Protein AF-A0A9D9UYT1-F1 (afdb_monomer_lite)

Structure (mmCIF, N/CA/C/O backbone):
data_AF-A0A9D9UYT1-F1
#
_entry.id   AF-A0A9D9UYT1-F1
#
loop_
_atom_site.group_PDB
_atom_site.id
_atom_site.type_symbol
_atom_site.label_atom_id
_atom_site.label_alt_id
_atom_site.label_comp_id
_atom_site.label_asym_id
_atom_site.label_entity_id
_atom_site.label_seq_id
_atom_site.pdbx_PDB_ins_code
_atom_site.Cartn_x
_atom_site.Cartn_y
_atom_site.Cartn_z
_atom_site.occupancy
_atom_site.B_iso_or_equiv
_atom_site.auth_seq_id
_atom_site.auth_comp_id
_atom_site.auth_asym_id
_atom_site.auth_atom_id
_atom_site.pdbx_PDB_model_num
ATOM 1 N N . MET A 1 1 ? 5.039 6.121 14.096 1.00 76.12 1 MET A N 1
ATOM 2 C CA . MET A 1 1 ? 5.198 5.406 12.808 1.00 76.12 1 MET A CA 1
ATOM 3 C C . MET A 1 1 ? 6.154 4.237 13.020 1.00 76.12 1 MET A C 1
ATOM 5 O O . MET A 1 1 ? 7.110 4.415 13.761 1.00 76.12 1 MET A O 1
ATOM 9 N N . LYS A 1 2 ? 5.867 3.055 12.452 1.00 91.69 2 LYS A N 1
ATOM 10 C CA . LYS A 1 2 ? 6.607 1.793 12.696 1.00 91.69 2 LYS A CA 1
ATOM 11 C C . LYS A 1 2 ? 7.918 1.679 11.900 1.00 91.69 2 LYS A C 1
ATOM 13 O O . LYS A 1 2 ? 8.820 0.976 12.334 1.00 91.69 2 LYS A O 1
ATOM 18 N N . PHE A 1 3 ? 8.023 2.388 10.775 1.00 96.44 3 PHE A N 1
ATOM 19 C CA . PHE A 1 3 ? 9.150 2.324 9.842 1.00 96.44 3 PHE A CA 1
ATOM 20 C C . PHE A 1 3 ? 9.736 3.715 9.593 1.00 96.44 3 PHE A C 1
ATOM 22 O O . PHE A 1 3 ? 9.008 4.711 9.641 1.00 96.44 3 PHE A O 1
ATOM 29 N N . THR A 1 4 ? 11.042 3.783 9.332 1.00 97.75 4 THR A N 1
ATOM 30 C CA . THR A 1 4 ? 11.719 5.036 8.962 1.00 97.75 4 THR A CA 1
ATOM 31 C C . THR A 1 4 ? 11.545 5.334 7.471 1.00 97.75 4 THR A C 1
ATOM 33 O O . THR A 1 4 ? 11.306 4.432 6.668 1.00 97.75 4 THR A O 1
ATOM 36 N N . VAL A 1 5 ? 11.701 6.601 7.074 1.00 96.69 5 VAL A N 1
ATOM 37 C CA . VAL A 1 5 ? 11.620 7.016 5.659 1.00 96.69 5 VAL A CA 1
ATOM 38 C C . VAL A 1 5 ? 12.660 6.281 4.805 1.00 96.69 5 VAL A C 1
ATOM 40 O O . VAL A 1 5 ? 12.351 5.824 3.710 1.00 96.69 5 VAL A O 1
ATOM 43 N N . GLU A 1 6 ? 13.868 6.079 5.336 1.00 97.81 6 GLU A N 1
ATOM 44 C CA . GLU A 1 6 ? 14.932 5.326 4.663 1.00 97.81 6 GLU A CA 1
ATOM 45 C C . GLU A 1 6 ? 14.546 3.864 4.406 1.00 97.81 6 GLU A C 1
ATOM 47 O O . GLU A 1 6 ? 14.811 3.334 3.329 1.00 97.81 6 GLU A O 1
ATOM 52 N N . GLN A 1 7 ? 13.885 3.209 5.370 1.00 97.56 7 GLN A N 1
ATOM 53 C CA . GLN A 1 7 ? 13.394 1.839 5.202 1.00 97.56 7 GLN A CA 1
ATOM 54 C C . GLN A 1 7 ? 12.308 1.758 4.131 1.00 97.56 7 GLN A C 1
ATOM 56 O O . GLN A 1 7 ? 12.315 0.819 3.339 1.00 97.56 7 GLN A O 1
ATOM 61 N N . ILE A 1 8 ? 11.405 2.742 4.091 1.00 97.38 8 ILE A N 1
ATOM 62 C CA . ILE A 1 8 ? 10.336 2.818 3.088 1.00 97.38 8 ILE A CA 1
ATOM 63 C C . ILE A 1 8 ? 10.929 2.981 1.690 1.00 97.38 8 ILE A C 1
ATOM 65 O O . ILE A 1 8 ? 10.600 2.194 0.804 1.00 97.38 8 ILE A O 1
ATOM 69 N N . ASN A 1 9 ? 11.850 3.930 1.511 1.00 96.69 9 ASN A N 1
ATOM 70 C CA . ASN A 1 9 ? 12.507 4.162 0.224 1.00 96.69 9 ASN A CA 1
ATOM 71 C C . ASN A 1 9 ? 13.284 2.923 -0.230 1.00 96.69 9 ASN A C 1
ATOM 73 O O . ASN A 1 9 ? 13.110 2.459 -1.351 1.00 96.69 9 ASN A O 1
ATOM 77 N N . LYS A 1 10 ? 14.044 2.300 0.680 1.00 98.00 10 LYS A N 1
ATOM 78 C CA . LYS A 1 10 ? 14.780 1.066 0.383 1.00 98.00 10 LYS A CA 1
ATOM 79 C C . LYS A 1 10 ? 13.857 -0.086 -0.022 1.00 98.00 10 LYS A C 1
ATOM 81 O O . LYS A 1 10 ? 14.199 -0.855 -0.922 1.00 98.00 10 LYS A O 1
ATOM 86 N N . ALA A 1 11 ? 12.704 -0.235 0.632 1.00 97.75 11 ALA A N 1
ATOM 87 C CA . ALA A 1 11 ? 11.730 -1.256 0.253 1.00 97.75 11 ALA A CA 1
ATOM 88 C C . ALA A 1 11 ? 11.168 -0.965 -1.143 1.00 97.75 11 ALA A C 1
ATOM 90 O O . ALA A 1 11 ? 11.116 -1.860 -1.976 1.00 97.75 11 ALA A O 1
ATOM 91 N N . PHE A 1 12 ? 10.832 0.296 -1.421 1.00 96.88 12 PHE A N 1
ATOM 92 C CA . PHE A 1 12 ? 10.299 0.727 -2.711 1.00 96.88 12 PHE A CA 1
ATOM 93 C C . PHE A 1 12 ? 11.294 0.540 -3.868 1.00 96.88 12 PHE A C 1
ATOM 95 O O . PHE A 1 12 ? 10.911 0.094 -4.951 1.00 96.88 12 PHE A O 1
ATOM 102 N N . ASP A 1 13 ? 12.578 0.810 -3.641 1.00 97.00 13 ASP A N 1
ATOM 103 C CA . ASP A 1 13 ? 13.627 0.613 -4.648 1.00 97.00 13 ASP A CA 1
ATOM 104 C C . ASP A 1 13 ? 13.885 -0.872 -4.933 1.00 97.00 13 ASP A C 1
ATOM 106 O O . ASP A 1 13 ? 14.233 -1.237 -6.055 1.00 97.00 13 ASP A O 1
ATOM 110 N N . SER A 1 14 ? 13.671 -1.735 -3.934 1.00 97.31 14 SER A N 1
ATOM 111 C CA . SER A 1 14 ? 13.903 -3.183 -4.031 1.00 97.31 14 SER A CA 1
ATOM 112 C C . SER A 1 14 ? 12.693 -4.003 -4.491 1.00 97.31 14 SER A C 1
ATOM 114 O O . SER A 1 14 ? 12.820 -5.220 -4.646 1.00 97.31 14 SER A O 1
ATOM 116 N N . ILE A 1 15 ? 11.532 -3.383 -4.748 1.00 96.75 15 ILE A N 1
ATOM 117 C CA . ILE A 1 15 ? 10.368 -4.122 -5.258 1.00 96.75 15 ILE A CA 1
ATOM 118 C C . ILE A 1 15 ? 10.604 -4.629 -6.694 1.00 96.75 15 ILE A C 1
ATOM 120 O O . ILE A 1 15 ? 11.124 -3.887 -7.534 1.00 96.75 15 ILE A O 1
ATOM 124 N N . PRO A 1 16 ? 10.153 -5.852 -7.028 1.00 96.38 16 PRO A N 1
ATOM 125 C CA . PRO A 1 16 ? 10.168 -6.350 -8.400 1.00 96.38 16 PRO A CA 1
ATOM 126 C C . PRO A 1 16 ? 9.383 -5.453 -9.368 1.00 96.38 16 PRO A C 1
ATOM 128 O O . PRO A 1 16 ? 8.366 -4.855 -9.002 1.00 96.38 16 PRO A O 1
ATOM 131 N N . VAL A 1 17 ? 9.803 -5.416 -10.637 1.00 94.88 17 VAL A N 1
ATOM 132 C CA . VAL A 1 17 ? 9.152 -4.608 -11.689 1.00 94.88 17 VAL A CA 1
ATOM 133 C C . VAL A 1 17 ? 7.672 -4.974 -11.842 1.00 94.88 17 VAL A C 1
ATOM 135 O O . VAL A 1 17 ? 6.830 -4.080 -11.930 1.00 94.88 17 VAL A O 1
ATOM 138 N N . ALA A 1 18 ? 7.334 -6.267 -11.793 1.00 95.56 18 ALA A N 1
ATOM 139 C CA . ALA A 1 18 ? 5.949 -6.743 -11.831 1.00 95.56 18 ALA A CA 1
ATOM 140 C C . ALA A 1 18 ? 5.098 -6.165 -10.684 1.00 95.56 18 ALA A C 1
ATOM 142 O O . ALA A 1 18 ? 3.975 -5.712 -10.907 1.00 95.56 18 ALA A O 1
ATOM 143 N N . THR A 1 19 ? 5.652 -6.107 -9.469 1.00 96.12 19 THR A N 1
ATOM 144 C CA . THR A 1 19 ? 5.003 -5.506 -8.294 1.00 96.12 19 THR A CA 1
ATOM 145 C C . THR A 1 19 ? 4.785 -4.009 -8.496 1.00 96.12 19 THR A C 1
ATOM 147 O O . THR A 1 19 ? 3.686 -3.510 -8.259 1.00 96.12 19 THR A O 1
ATOM 150 N N . ARG A 1 20 ? 5.796 -3.290 -9.004 1.00 96.19 20 ARG A N 1
ATOM 151 C CA . ARG A 1 20 ? 5.695 -1.851 -9.300 1.00 96.19 20 ARG A CA 1
ATOM 152 C C . ARG A 1 20 ? 4.608 -1.561 -10.339 1.00 96.19 20 ARG A C 1
ATOM 154 O O . ARG A 1 20 ? 3.768 -0.696 -10.106 1.00 96.19 20 ARG A O 1
ATOM 161 N N . LYS A 1 21 ? 4.569 -2.329 -11.437 1.00 96.12 21 LYS A N 1
ATOM 162 C CA . LYS A 1 21 ? 3.512 -2.240 -12.464 1.00 96.12 21 LYS A CA 1
ATOM 163 C C . LYS A 1 21 ? 2.126 -2.509 -11.865 1.00 96.12 21 LYS A C 1
ATOM 165 O O . LYS A 1 21 ? 1.192 -1.748 -12.110 1.00 96.12 21 LYS A O 1
ATOM 170 N N . ALA A 1 22 ? 1.994 -3.540 -11.029 1.00 97.12 22 ALA A N 1
ATOM 171 C CA . ALA A 1 22 ? 0.737 -3.862 -10.351 1.00 97.12 22 ALA A CA 1
ATOM 172 C C . ALA A 1 22 ? 0.250 -2.730 -9.426 1.00 97.12 22 ALA A C 1
ATOM 174 O O . ALA A 1 22 ? -0.954 -2.456 -9.376 1.00 97.12 22 ALA A O 1
ATOM 175 N N . MET A 1 23 ? 1.166 -2.034 -8.737 1.00 96.06 23 MET A N 1
ATOM 176 C CA . MET A 1 23 ? 0.826 -0.870 -7.906 1.00 96.06 23 MET A CA 1
ATOM 177 C C . MET A 1 23 ? 0.280 0.284 -8.752 1.00 96.06 23 MET A C 1
ATOM 179 O O . MET A 1 23 ? -0.692 0.913 -8.349 1.00 96.06 23 MET A O 1
ATOM 183 N N . SER A 1 24 ? 0.848 0.535 -9.937 1.00 95.31 24 SER A N 1
ATOM 184 C CA . SER A 1 24 ? 0.388 1.607 -10.833 1.00 95.31 24 SER A CA 1
ATOM 185 C C . SER A 1 24 ? -1.017 1.374 -11.398 1.00 95.31 24 SER A C 1
ATOM 187 O O . SER A 1 24 ? -1.735 2.336 -11.662 1.00 95.31 24 SER A O 1
ATOM 189 N N . VAL A 1 25 ? -1.422 0.114 -11.585 1.00 96.38 25 VAL A N 1
ATOM 190 C CA . VAL A 1 25 ? -2.750 -0.234 -12.124 1.00 96.38 25 VAL A CA 1
ATOM 191 C C . VAL A 1 25 ? -3.831 -0.235 -11.040 1.00 96.38 25 VAL A C 1
ATOM 193 O O . VAL A 1 25 ? -4.999 0.011 -11.336 1.00 96.38 25 VAL A O 1
ATOM 196 N N . THR A 1 26 ? -3.469 -0.502 -9.784 1.00 95.12 26 THR A N 1
ATOM 197 C CA . THR A 1 26 ? -4.435 -0.658 -8.689 1.00 95.12 26 THR A CA 1
ATOM 198 C C . THR A 1 26 ? -4.803 0.710 -8.092 1.00 95.12 26 THR A C 1
ATOM 200 O O . THR A 1 26 ? -3.958 1.340 -7.459 1.00 95.12 26 THR A O 1
ATOM 203 N N . PRO A 1 27 ? -6.055 1.197 -8.222 1.00 95.06 27 PRO A N 1
ATOM 204 C CA . PRO A 1 27 ? -6.430 2.547 -7.798 1.00 95.06 27 PRO A CA 1
ATOM 205 C C . PRO A 1 27 ? -6.740 2.617 -6.291 1.00 95.06 27 PRO A C 1
ATOM 207 O O . PRO A 1 27 ? -7.889 2.824 -5.894 1.00 95.06 27 PRO A O 1
ATOM 210 N N . VAL A 1 28 ? -5.716 2.449 -5.448 1.00 97.00 28 VAL A N 1
ATOM 211 C CA . VAL A 1 28 ? -5.847 2.393 -3.977 1.00 97.00 28 VAL A CA 1
ATOM 212 C C . VAL A 1 28 ? -6.601 3.606 -3.422 1.00 97.00 28 VAL A C 1
ATOM 214 O O . VAL A 1 28 ? -7.555 3.430 -2.668 1.00 97.00 28 VAL A O 1
ATOM 217 N N . ASP A 1 29 ? -6.256 4.821 -3.857 1.00 96.62 29 ASP A N 1
ATOM 218 C CA . ASP A 1 29 ? -6.859 6.058 -3.339 1.00 96.62 29 ASP A CA 1
ATOM 219 C C . ASP A 1 29 ? -8.371 6.134 -3.574 1.00 96.62 29 ASP A C 1
ATOM 221 O O . ASP A 1 29 ? -9.127 6.520 -2.681 1.00 96.62 29 ASP A O 1
ATOM 225 N N . LYS A 1 30 ? -8.832 5.723 -4.764 1.00 97.44 30 LYS A N 1
ATOM 226 C CA . LYS A 1 30 ? -10.265 5.722 -5.102 1.00 97.44 30 LYS A CA 1
ATOM 227 C C . LYS A 1 30 ? -11.021 4.722 -4.240 1.00 97.44 30 LYS A C 1
ATOM 229 O O . LYS A 1 30 ? -12.057 5.059 -3.672 1.00 97.44 30 LYS A O 1
ATOM 234 N N . VAL A 1 31 ? -10.469 3.517 -4.089 1.00 97.75 31 VAL A N 1
ATOM 235 C CA . VAL A 1 31 ? -11.065 2.483 -3.237 1.00 97.75 31 VAL A CA 1
ATOM 236 C C . VAL A 1 31 ? -11.127 2.960 -1.784 1.00 97.75 31 VAL A C 1
ATOM 238 O O . VAL A 1 31 ? -12.153 2.785 -1.136 1.00 97.75 31 VAL A O 1
ATOM 241 N N . MET A 1 32 ? -10.084 3.621 -1.272 1.00 97.94 32 MET A N 1
ATOM 242 C CA . MET A 1 32 ? -10.076 4.163 0.093 1.00 97.94 32 MET A CA 1
ATOM 243 C C . MET A 1 32 ? -11.133 5.240 0.318 1.00 97.94 32 MET A C 1
ATOM 245 O O . MET A 1 32 ? -11.795 5.223 1.355 1.00 97.94 32 MET A O 1
ATOM 249 N N . GLN A 1 33 ? -11.351 6.128 -0.651 1.00 97.25 33 GLN A N 1
ATOM 250 C CA . GLN A 1 33 ? -12.427 7.122 -0.574 1.00 97.25 33 GLN A CA 1
ATOM 251 C C . GLN A 1 33 ? -13.817 6.468 -0.544 1.00 97.25 33 GLN A C 1
ATOM 253 O O . GLN A 1 33 ? -14.665 6.866 0.256 1.00 97.25 33 GLN A O 1
ATOM 258 N N . GLU A 1 34 ? -14.045 5.431 -1.356 1.00 98.00 34 GLU A N 1
ATOM 259 C CA . GLU A 1 34 ? -15.301 4.668 -1.332 1.00 98.00 34 GLU A CA 1
ATOM 260 C C . GLU A 1 34 ? -15.528 3.964 0.012 1.00 98.00 34 GLU A C 1
ATOM 262 O O . GLU A 1 34 ? -16.638 3.997 0.550 1.00 98.00 34 GLU A O 1
ATOM 267 N N . LEU A 1 35 ? -14.486 3.337 0.571 1.00 97.31 35 LEU A N 1
ATOM 268 C CA . LEU A 1 35 ? -14.575 2.659 1.868 1.00 97.31 35 LEU A CA 1
ATOM 269 C C . LEU A 1 35 ? -14.826 3.646 3.010 1.00 97.31 35 LEU A C 1
ATOM 271 O O . LEU A 1 35 ? -15.635 3.360 3.894 1.00 97.31 35 LEU A O 1
ATOM 275 N N . ALA A 1 36 ? -14.189 4.820 2.963 1.00 97.75 36 ALA A N 1
ATOM 276 C CA . ALA A 1 36 ? -14.416 5.900 3.919 1.00 97.75 36 ALA A CA 1
ATOM 277 C C . ALA A 1 36 ? -15.896 6.303 3.961 1.00 97.75 36 ALA A C 1
ATOM 279 O O . ALA A 1 36 ? -16.492 6.375 5.036 1.00 97.75 36 ALA A O 1
ATOM 280 N N . ALA A 1 37 ? -16.496 6.510 2.783 1.00 97.88 37 ALA A N 1
ATOM 281 C CA . ALA A 1 37 ? -17.900 6.885 2.653 1.00 97.88 37 ALA A CA 1
ATOM 282 C C . ALA A 1 37 ? -18.850 5.759 3.089 1.00 97.88 37 ALA A C 1
ATOM 284 O O . ALA A 1 37 ? -19.834 6.016 3.782 1.00 97.88 37 ALA A O 1
ATOM 285 N N . THR A 1 38 ? -18.540 4.514 2.719 1.00 98.00 38 THR A N 1
ATOM 286 C CA . THR A 1 38 ? -19.395 3.344 2.986 1.00 98.00 38 THR A CA 1
ATOM 287 C C . THR A 1 38 ? -19.469 3.013 4.476 1.00 98.00 38 THR A C 1
ATOM 289 O O . THR A 1 38 ? -20.556 2.782 5.003 1.00 98.00 38 THR A O 1
ATOM 292 N N . HIS A 1 39 ? -18.329 3.031 5.173 1.00 97.75 39 HIS A N 1
ATOM 293 C CA . HIS A 1 39 ? -18.237 2.655 6.592 1.00 97.75 39 HIS A CA 1
ATOM 294 C C . HIS A 1 39 ? -18.230 3.859 7.543 1.00 97.75 39 HIS A C 1
ATOM 296 O O . HIS A 1 39 ? -18.032 3.684 8.743 1.00 97.75 39 HIS A O 1
ATOM 302 N N . GLN A 1 40 ? -18.438 5.075 7.019 1.00 97.62 40 GLN A N 1
ATOM 303 C CA . GLN A 1 40 ? -18.415 6.338 7.772 1.00 97.62 40 GLN A CA 1
ATOM 304 C C . GLN A 1 40 ? -17.130 6.521 8.603 1.00 97.62 40 GLN A C 1
ATOM 306 O O . GLN A 1 40 ? -17.150 7.028 9.726 1.00 97.62 40 GLN A O 1
ATOM 311 N N . VAL A 1 41 ? -15.991 6.094 8.053 1.00 97.81 41 VAL A N 1
ATOM 312 C CA . VAL A 1 41 ? -14.689 6.213 8.719 1.00 97.81 41 VAL A CA 1
ATOM 313 C C . VAL A 1 41 ? -14.114 7.601 8.444 1.00 97.81 41 VAL A C 1
ATOM 315 O O . VAL A 1 41 ? -14.164 8.095 7.318 1.00 97.81 41 VAL A O 1
ATOM 318 N N . SER A 1 42 ? -13.549 8.244 9.469 1.00 98.06 42 SER A N 1
ATOM 319 C CA . SER A 1 42 ? -12.927 9.561 9.312 1.00 98.06 42 SER A CA 1
ATOM 320 C C . SER A 1 42 ? -11.746 9.522 8.336 1.00 98.06 42 SER A C 1
ATOM 322 O O . SER A 1 42 ? -10.989 8.549 8.279 1.00 98.06 42 SER A O 1
ATOM 324 N N . LEU A 1 43 ? -11.557 10.618 7.596 1.00 96.81 43 LEU A N 1
ATOM 325 C CA . LEU A 1 43 ? -10.504 10.732 6.581 1.00 96.81 43 LEU A CA 1
ATOM 326 C C . LEU A 1 43 ? -9.096 10.501 7.158 1.00 96.81 43 LEU A C 1
ATOM 328 O O . LEU A 1 43 ? -8.263 9.876 6.512 1.00 96.81 43 LEU A O 1
ATOM 332 N N . ASP A 1 44 ? -8.853 10.948 8.392 1.00 97.88 44 ASP A N 1
ATOM 333 C CA . ASP A 1 44 ? -7.579 10.747 9.091 1.00 97.88 44 ASP A CA 1
ATOM 334 C C . ASP A 1 44 ? -7.265 9.255 9.312 1.00 97.88 44 ASP A C 1
ATOM 336 O O . ASP A 1 44 ? -6.189 8.774 8.959 1.00 97.88 44 ASP A O 1
ATOM 340 N N . LYS A 1 45 ? -8.246 8.471 9.783 1.00 97.81 45 LYS A N 1
ATOM 341 C CA . LYS A 1 45 ? -8.082 7.020 9.972 1.00 97.81 45 LYS A CA 1
ATOM 342 C C . LYS A 1 45 ? -7.889 6.293 8.642 1.00 97.81 45 LYS A C 1
ATOM 344 O O . LYS A 1 45 ? -7.088 5.366 8.560 1.00 97.81 45 LYS A O 1
ATOM 349 N N . ILE A 1 46 ? -8.583 6.727 7.591 1.00 97.75 46 ILE A N 1
ATOM 350 C CA . ILE A 1 46 ? -8.424 6.165 6.243 1.00 97.75 46 ILE A CA 1
ATOM 351 C C . ILE A 1 46 ? -7.030 6.446 5.676 1.00 97.75 46 ILE A C 1
ATOM 353 O O . ILE A 1 46 ? -6.439 5.560 5.063 1.00 97.75 46 ILE A O 1
ATOM 357 N N . SER A 1 47 ? -6.466 7.628 5.938 1.00 97.25 47 SER A N 1
ATOM 358 C CA . SER A 1 47 ? -5.079 7.944 5.579 1.00 97.25 47 SER A CA 1
ATOM 359 C C . SER A 1 47 ? -4.089 6.984 6.254 1.00 97.25 47 SER A C 1
ATOM 361 O O . SER A 1 47 ? -3.209 6.423 5.598 1.00 97.25 47 SER A O 1
ATOM 363 N N . GLN A 1 48 ? -4.288 6.694 7.546 1.00 97.19 48 GLN A N 1
ATOM 364 C CA . GLN A 1 48 ? -3.467 5.724 8.284 1.00 97.19 48 GLN A CA 1
ATOM 365 C C . GLN A 1 48 ? -3.581 4.304 7.704 1.00 97.19 48 GLN A C 1
ATOM 367 O O . GLN A 1 48 ? -2.565 3.628 7.520 1.00 97.19 48 GLN A O 1
ATOM 372 N N . ILE A 1 49 ? -4.799 3.873 7.357 1.00 97.88 49 ILE A N 1
ATOM 373 C CA . ILE A 1 49 ? -5.059 2.572 6.719 1.00 97.88 49 ILE A CA 1
ATOM 374 C C . ILE A 1 49 ? -4.381 2.483 5.349 1.00 97.88 49 ILE A C 1
ATOM 376 O O . ILE A 1 49 ? -3.740 1.474 5.063 1.00 97.88 49 ILE A O 1
ATOM 380 N N . SER A 1 50 ? -4.454 3.538 4.530 1.00 97.69 50 SER A N 1
ATOM 381 C CA . SER A 1 50 ? -3.769 3.602 3.229 1.00 97.69 50 SER A CA 1
ATOM 382 C C . SER A 1 50 ? -2.251 3.421 3.372 1.00 97.69 50 SER A C 1
ATOM 384 O O . SER A 1 50 ? -1.623 2.667 2.621 1.00 97.69 50 SER A O 1
ATOM 386 N N . GLY A 1 51 ? -1.662 4.021 4.412 1.00 97.00 51 GLY A N 1
ATOM 387 C CA . GLY A 1 51 ? -0.261 3.797 4.770 1.00 97.00 51 GLY A CA 1
ATOM 388 C C . GLY A 1 51 ? 0.045 2.333 5.107 1.00 97.00 51 GLY A C 1
ATOM 389 O O . GLY A 1 51 ? 1.016 1.782 4.590 1.00 97.00 51 GLY A O 1
ATOM 390 N N . GLN A 1 52 ? -0.800 1.672 5.911 1.00 97.69 52 GLN A N 1
ATOM 391 C CA . GLN A 1 52 ? -0.620 0.246 6.233 1.00 97.69 52 GLN A CA 1
ATOM 392 C C . GLN A 1 52 ? -0.765 -0.647 4.996 1.00 97.69 52 GLN A C 1
ATOM 394 O O . GLN A 1 52 ? 0.029 -1.565 4.805 1.00 97.69 52 GLN A O 1
ATOM 399 N N . ILE A 1 53 ? -1.726 -0.354 4.111 1.00 98.00 53 ILE A N 1
ATOM 400 C CA . ILE A 1 53 ? -1.876 -1.069 2.834 1.00 98.00 53 ILE A CA 1
ATOM 401 C C . ILE A 1 53 ? -0.581 -0.956 2.035 1.00 98.00 53 ILE A C 1
ATOM 403 O O . ILE A 1 53 ? -0.052 -1.968 1.582 1.00 98.00 53 ILE A O 1
ATOM 407 N N . THR A 1 54 ? -0.032 0.254 1.920 1.00 97.12 54 THR A N 1
ATOM 408 C CA . THR A 1 54 ? 1.229 0.491 1.208 1.00 97.12 54 THR A CA 1
ATOM 409 C C . THR A 1 54 ? 2.369 -0.338 1.801 1.00 97.12 54 THR A C 1
ATOM 411 O O . THR A 1 54 ? 3.095 -0.977 1.044 1.00 97.12 54 THR A O 1
ATOM 414 N N . PHE A 1 55 ? 2.491 -0.413 3.133 1.00 97.88 55 PHE A N 1
ATOM 415 C CA . PHE A 1 55 ? 3.509 -1.235 3.802 1.00 97.88 55 PHE A CA 1
ATOM 416 C C . PHE A 1 55 ? 3.365 -2.731 3.518 1.00 97.88 55 PHE A C 1
ATOM 418 O O . PHE A 1 55 ? 4.377 -3.411 3.339 1.00 97.88 55 PHE A O 1
ATOM 425 N N . VAL A 1 56 ? 2.136 -3.239 3.420 1.00 97.81 56 VAL A N 1
ATOM 426 C CA . VAL A 1 56 ? 1.884 -4.629 3.016 1.00 97.81 56 VAL A CA 1
ATOM 427 C C . VAL A 1 56 ? 2.249 -4.850 1.546 1.00 97.81 56 VAL A C 1
ATOM 429 O O . VAL A 1 56 ? 2.899 -5.843 1.224 1.00 97.81 56 VAL A O 1
ATOM 432 N N . LEU A 1 57 ? 1.885 -3.925 0.650 1.00 97.00 57 LEU A N 1
ATOM 433 C CA . LEU A 1 57 ? 2.154 -4.048 -0.791 1.00 97.00 57 LEU A CA 1
ATOM 434 C C . LEU A 1 57 ? 3.653 -4.043 -1.122 1.00 97.00 57 LEU A C 1
ATOM 436 O O . LEU A 1 57 ? 4.081 -4.786 -2.003 1.00 97.00 57 LEU A O 1
ATOM 440 N N . ILE A 1 58 ? 4.453 -3.250 -0.403 1.00 97.12 58 ILE A N 1
ATOM 441 C CA . ILE A 1 58 ? 5.919 -3.210 -0.565 1.00 97.12 58 ILE A CA 1
ATOM 442 C C . ILE A 1 58 ? 6.653 -4.253 0.295 1.00 97.12 58 ILE A C 1
ATOM 444 O O . ILE A 1 58 ? 7.879 -4.307 0.282 1.00 97.12 58 ILE A O 1
ATOM 448 N N . GLY A 1 59 ? 5.925 -5.076 1.058 1.00 97.00 59 GLY A N 1
ATOM 449 C CA . GLY A 1 59 ? 6.492 -6.173 1.847 1.00 97.00 59 GLY A CA 1
ATOM 450 C C . GLY A 1 59 ? 7.197 -5.768 3.147 1.00 97.00 59 GLY A C 1
ATOM 451 O O . GLY A 1 59 ? 7.922 -6.584 3.714 1.00 97.00 59 GLY A O 1
ATOM 452 N N . LEU A 1 60 ? 6.991 -4.545 3.651 1.00 97.81 60 LEU A N 1
ATOM 453 C CA . LEU A 1 60 ? 7.465 -4.142 4.985 1.00 97.81 60 LEU A CA 1
ATOM 454 C C . LEU A 1 60 ? 6.618 -4.736 6.114 1.00 97.81 60 LEU A C 1
ATOM 456 O O . LEU A 1 60 ? 7.101 -4.917 7.232 1.00 97.81 60 LEU A O 1
ATOM 460 N N . GLU A 1 61 ? 5.356 -5.042 5.828 1.00 97.56 61 GLU A N 1
ATOM 461 C CA . GLU A 1 61 ? 4.429 -5.652 6.770 1.00 97.56 61 GLU A CA 1
ATOM 462 C C . GLU A 1 61 ? 3.843 -6.945 6.204 1.00 97.56 61 GLU A C 1
ATOM 464 O O . GLU A 1 61 ? 3.543 -7.053 5.015 1.00 97.56 61 GLU A O 1
ATOM 469 N N . LYS A 1 62 ? 3.678 -7.954 7.063 1.00 97.38 62 LYS A N 1
ATOM 470 C CA . LYS A 1 62 ? 3.050 -9.213 6.665 1.00 97.38 62 LYS A CA 1
ATOM 471 C C . LYS A 1 62 ? 1.544 -9.015 6.573 1.00 97.38 62 LYS A C 1
ATOM 473 O O . LYS A 1 62 ? 0.930 -8.467 7.480 1.00 97.38 62 LYS A O 1
ATOM 478 N N . ALA A 1 63 ? 0.929 -9.578 5.536 1.00 95.81 63 ALA A N 1
ATOM 479 C CA . ALA A 1 63 ? -0.523 -9.521 5.363 1.00 95.81 63 ALA A CA 1
ATOM 480 C C . ALA A 1 63 ? -1.308 -10.123 6.550 1.00 95.81 63 ALA A C 1
ATOM 482 O O . ALA A 1 63 ? -2.418 -9.684 6.823 1.00 95.81 63 ALA A O 1
ATOM 483 N N . GLY A 1 64 ? -0.734 -11.100 7.266 1.00 96.88 64 GLY A N 1
ATOM 484 C CA . GLY A 1 64 ? -1.347 -11.681 8.467 1.00 96.88 64 GLY A CA 1
ATOM 485 C C . GLY A 1 64 ? -1.419 -10.719 9.658 1.00 96.88 64 GLY A C 1
ATOM 486 O O . GLY A 1 64 ? -2.355 -10.809 10.442 1.00 96.88 64 GLY A O 1
ATOM 487 N N . ASP A 1 65 ? -0.491 -9.763 9.740 1.00 97.88 65 ASP A N 1
ATOM 488 C CA . ASP A 1 65 ? -0.400 -8.797 10.844 1.00 97.88 65 ASP A CA 1
ATOM 489 C C . ASP A 1 65 ? -1.216 -7.518 10.553 1.00 97.88 65 ASP A C 1
ATOM 491 O O . ASP A 1 65 ? -1.352 -6.638 11.401 1.00 97.88 65 ASP A O 1
ATOM 495 N N . PHE A 1 66 ? -1.773 -7.402 9.343 1.00 97.88 66 PHE A N 1
ATOM 496 C CA . PHE A 1 66 ? -2.453 -6.201 8.855 1.00 97.88 66 PHE A CA 1
ATOM 497 C C . PHE A 1 66 ? -3.665 -5.802 9.709 1.00 97.88 66 PHE A C 1
ATOM 499 O O . PHE A 1 66 ? -3.855 -4.620 10.001 1.00 97.88 66 PHE A O 1
ATOM 506 N N . TYR A 1 67 ? -4.468 -6.783 10.140 1.00 98.25 67 TYR A N 1
ATOM 507 C CA . TYR A 1 67 ? -5.636 -6.544 10.993 1.00 98.25 67 TYR A CA 1
ATOM 508 C C . TYR A 1 67 ? -5.227 -5.886 12.317 1.00 98.25 67 TYR A C 1
ATOM 510 O O . TYR A 1 67 ? -5.755 -4.834 12.684 1.00 98.25 67 TYR A O 1
ATOM 518 N N . ASP A 1 68 ? -4.239 -6.471 12.996 1.00 98.00 68 ASP A N 1
ATOM 519 C CA . ASP A 1 68 ? -3.761 -5.996 14.294 1.00 98.00 68 ASP A CA 1
ATOM 520 C C . ASP A 1 68 ? -3.111 -4.613 14.180 1.00 98.00 68 ASP A C 1
ATOM 522 O O . ASP A 1 68 ? -3.358 -3.738 15.016 1.00 98.00 68 ASP A O 1
ATOM 526 N N . SER A 1 69 ? -2.350 -4.371 13.109 1.00 97.31 69 SER A N 1
ATOM 527 C CA . SER A 1 69 ? -1.736 -3.067 12.842 1.00 97.31 69 SER A CA 1
ATOM 528 C C . SER A 1 69 ? -2.767 -1.962 12.617 1.00 97.31 69 SER A C 1
ATOM 530 O O . SER A 1 69 ? -2.618 -0.872 13.180 1.00 97.31 69 SER A O 1
ATOM 532 N N . ILE A 1 70 ? -3.847 -2.222 11.868 1.00 97.50 70 ILE A N 1
ATOM 533 C CA . ILE A 1 70 ? -4.925 -1.232 11.709 1.00 97.50 70 ILE A CA 1
ATOM 534 C C . ILE A 1 70 ? -5.666 -1.021 13.027 1.00 97.50 70 ILE A C 1
ATOM 536 O O . ILE A 1 70 ? -5.935 0.130 13.388 1.00 97.50 70 ILE A O 1
ATOM 540 N N . LYS A 1 71 ? -5.994 -2.101 13.748 1.00 97.88 71 LYS A N 1
ATOM 541 C CA . LYS A 1 71 ? -6.687 -2.017 15.041 1.00 97.88 71 LYS A CA 1
ATOM 542 C C . LYS A 1 71 ? -5.922 -1.118 16.004 1.00 97.88 71 LYS A C 1
ATOM 544 O O . LYS A 1 71 ? -6.502 -0.206 16.593 1.00 97.88 71 LYS A O 1
ATOM 549 N N . PHE A 1 72 ? -4.613 -1.341 16.102 1.00 97.31 72 PHE A N 1
ATOM 550 C CA . PHE A 1 72 ? -3.724 -0.581 16.970 1.00 97.31 72 PHE A CA 1
ATOM 551 C C . PHE A 1 72 ? -3.637 0.901 16.582 1.00 97.31 72 PHE A C 1
ATOM 553 O O . PHE A 1 72 ? -3.684 1.758 17.458 1.00 97.31 72 PHE A O 1
ATOM 560 N N . GLN A 1 73 ? -3.530 1.223 15.288 1.00 96.25 73 GLN A N 1
ATOM 561 C CA . GLN A 1 73 ? -3.361 2.616 14.851 1.00 96.25 73 GLN A CA 1
ATOM 562 C C . GLN A 1 73 ? -4.658 3.427 14.868 1.00 96.25 73 GLN A C 1
ATOM 564 O O . GLN A 1 73 ? -4.654 4.589 15.265 1.00 96.25 73 GLN A O 1
ATOM 569 N N . THR A 1 74 ? -5.771 2.824 14.452 1.00 97.19 74 THR A N 1
ATOM 570 C CA . THR A 1 74 ? -7.023 3.561 14.216 1.00 97.19 74 THR A CA 1
ATOM 571 C C . THR A 1 74 ? -7.996 3.523 15.393 1.00 97.19 74 THR A C 1
ATOM 573 O O . THR A 1 74 ? -8.915 4.352 15.457 1.00 97.19 74 THR A O 1
ATOM 576 N N . GLY A 1 75 ? -7.854 2.543 16.294 1.00 97.50 75 GLY A N 1
ATOM 577 C CA . GLY A 1 75 ? -8.787 2.312 17.399 1.00 97.50 75 GLY A CA 1
ATOM 578 C C . GLY A 1 75 ? -10.234 2.093 16.938 1.00 97.50 75 GLY A C 1
ATOM 579 O O . GLY A 1 75 ? -11.164 2.530 17.614 1.00 97.50 75 GLY A O 1
ATOM 580 N N . LEU A 1 76 ? -10.443 1.528 15.744 1.00 97.50 76 LEU A N 1
ATOM 581 C CA . LEU A 1 76 ? -11.776 1.161 15.254 1.00 97.50 76 LEU A CA 1
ATOM 582 C C . LEU A 1 76 ? -12.321 -0.058 16.013 1.00 97.50 76 LEU A C 1
ATOM 584 O O . LEU A 1 76 ? -11.557 -0.877 16.523 1.00 97.50 76 LEU A O 1
ATOM 588 N N . SER A 1 77 ? -13.650 -0.176 16.083 1.00 98.12 77 SER A N 1
ATOM 589 C CA . SER A 1 77 ? -14.297 -1.362 16.648 1.00 98.12 77 SER A CA 1
ATOM 590 C C . SER A 1 77 ? -14.061 -2.586 15.762 1.00 98.12 77 SER A C 1
ATOM 592 O O . SER A 1 77 ? -13.969 -2.467 14.538 1.00 98.12 77 SER A O 1
ATOM 594 N N . ASP A 1 78 ? -14.010 -3.767 16.382 1.00 98.12 78 ASP A N 1
ATOM 595 C CA . ASP A 1 78 ? -13.767 -5.028 15.671 1.00 98.12 78 ASP A CA 1
ATOM 596 C C . ASP A 1 78 ? -14.812 -5.278 14.570 1.00 98.12 78 ASP A C 1
ATOM 598 O O . ASP A 1 78 ? -14.455 -5.663 13.460 1.00 98.12 78 ASP A O 1
ATOM 602 N N . ASP A 1 79 ? -16.085 -4.950 14.812 1.00 98.00 79 ASP A N 1
ATOM 603 C CA . ASP A 1 79 ? -17.164 -5.142 13.833 1.00 98.00 79 ASP A CA 1
ATOM 604 C C . ASP A 1 79 ? -16.955 -4.357 12.528 1.00 98.00 79 ASP A C 1
ATOM 606 O O . ASP A 1 79 ? -17.235 -4.863 11.437 1.00 98.00 79 ASP A O 1
ATOM 610 N N . ILE A 1 80 ? -16.483 -3.109 12.628 1.00 97.69 80 ILE A N 1
ATOM 611 C CA . ILE A 1 80 ? -16.195 -2.263 11.460 1.00 97.69 80 ILE A CA 1
ATOM 612 C C . ILE A 1 80 ? -14.901 -2.737 10.807 1.00 97.69 80 ILE A C 1
ATOM 614 O O . ILE A 1 80 ? -14.827 -2.847 9.584 1.00 97.69 80 ILE A O 1
ATOM 618 N N . LEU A 1 81 ? -13.892 -3.052 11.620 1.00 97.94 81 LEU A N 1
ATOM 619 C CA . LEU A 1 81 ? -12.579 -3.440 11.136 1.00 97.94 81 LEU A CA 1
ATOM 620 C C . LEU A 1 81 ? -12.618 -4.742 10.330 1.00 97.94 81 LEU A C 1
ATOM 622 O O . LEU A 1 81 ? -12.013 -4.806 9.264 1.00 97.94 81 LEU A O 1
ATOM 626 N N . ILE A 1 82 ? -13.369 -5.749 10.786 1.00 98.25 82 ILE A N 1
ATOM 627 C CA . ILE A 1 82 ? -13.539 -7.022 10.068 1.00 98.25 82 ILE A CA 1
ATOM 628 C C . ILE A 1 82 ? -14.133 -6.782 8.675 1.00 98.25 82 ILE A C 1
ATOM 630 O O . ILE A 1 82 ? -13.607 -7.292 7.685 1.00 98.25 82 ILE A O 1
ATOM 634 N N . LYS A 1 83 ? -15.195 -5.970 8.579 1.00 98.19 83 LYS A N 1
ATOM 635 C CA . LYS A 1 83 ? -15.833 -5.634 7.293 1.00 98.19 83 LYS A CA 1
ATOM 636 C C . LYS A 1 83 ? -14.887 -4.860 6.384 1.00 98.19 83 LYS A C 1
ATOM 638 O O . LYS A 1 83 ? -14.769 -5.170 5.202 1.00 98.19 83 LYS A O 1
ATOM 643 N N . LEU A 1 84 ? -14.184 -3.883 6.949 1.00 97.94 84 LEU A N 1
ATOM 644 C CA . LEU A 1 84 ? -13.253 -3.044 6.211 1.00 97.94 84 LEU A CA 1
ATOM 645 C C . LEU A 1 84 ? -12.086 -3.863 5.649 1.00 97.94 84 LEU A C 1
ATOM 647 O O . LEU A 1 84 ? -11.751 -3.725 4.477 1.00 97.94 84 LEU A O 1
ATOM 651 N N . VAL A 1 85 ? -11.492 -4.745 6.456 1.00 98.06 85 VAL A N 1
ATOM 652 C CA . VAL A 1 85 ? -10.384 -5.614 6.032 1.00 98.06 85 VAL A CA 1
ATOM 653 C C . VAL A 1 85 ? -10.834 -6.605 4.960 1.00 98.06 85 VAL A C 1
ATOM 655 O O . VAL A 1 85 ? -10.104 -6.810 3.990 1.00 98.06 85 VAL A O 1
ATOM 658 N N . ASP A 1 86 ? -12.036 -7.176 5.075 1.00 98.38 86 ASP A N 1
ATOM 659 C CA . ASP A 1 86 ? -12.600 -8.050 4.038 1.00 98.38 86 ASP A CA 1
ATOM 660 C C . ASP A 1 86 ? -12.790 -7.305 2.703 1.00 98.38 86 ASP A C 1
ATOM 662 O O . ASP A 1 86 ? -12.396 -7.796 1.640 1.00 98.38 86 ASP A O 1
ATOM 666 N N . GLU A 1 87 ? -13.311 -6.076 2.743 1.00 98.19 87 GLU A N 1
ATOM 667 C CA . GLU A 1 87 ? -13.469 -5.246 1.545 1.00 98.19 87 GLU A CA 1
ATOM 668 C C . GLU A 1 87 ? -12.130 -4.794 0.950 1.00 98.19 87 GLU A C 1
ATOM 670 O O . GLU A 1 87 ? -11.969 -4.848 -0.271 1.00 98.19 87 GLU A O 1
ATOM 675 N N . ILE A 1 88 ? -11.148 -4.418 1.776 1.00 98.19 88 ILE A N 1
ATOM 676 C CA . ILE A 1 88 ? -9.778 -4.108 1.330 1.00 98.19 88 ILE A CA 1
ATOM 677 C C . ILE A 1 88 ? -9.166 -5.329 0.645 1.00 98.19 88 ILE A C 1
ATOM 679 O O . ILE A 1 88 ? -8.594 -5.217 -0.441 1.00 98.19 88 ILE A O 1
ATOM 683 N N . ASN A 1 89 ? -9.315 -6.513 1.238 1.00 98.06 89 ASN A N 1
ATOM 684 C CA . ASN A 1 89 ? -8.788 -7.740 0.660 1.00 98.06 89 ASN A CA 1
ATOM 685 C C . ASN A 1 89 ? -9.392 -8.010 -0.725 1.00 98.06 89 ASN A C 1
ATOM 687 O O . ASN A 1 89 ? -8.657 -8.262 -1.680 1.00 98.06 89 ASN A O 1
ATOM 691 N N . LYS A 1 90 ? -10.714 -7.871 -0.860 1.00 98.06 90 LYS A N 1
ATOM 692 C CA . LYS A 1 90 ? -11.433 -8.076 -2.127 1.00 98.06 90 LYS A CA 1
ATOM 693 C C . LYS A 1 90 ? -11.116 -7.017 -3.183 1.00 98.06 90 LYS A C 1
ATOM 695 O O . LYS A 1 90 ? -10.897 -7.372 -4.337 1.00 98.06 90 LYS A O 1
ATOM 700 N N . LYS A 1 91 ? -11.116 -5.734 -2.811 1.00 97.94 91 LYS A N 1
ATOM 701 C CA . LYS A 1 91 ? -10.988 -4.610 -3.756 1.00 97.94 91 LYS A CA 1
ATOM 702 C C . LYS A 1 91 ? -9.543 -4.219 -4.065 1.00 97.94 91 LYS A C 1
ATOM 704 O O . LYS A 1 91 ? -9.317 -3.578 -5.086 1.00 97.94 91 LYS A O 1
ATOM 709 N N . ILE A 1 92 ? -8.582 -4.566 -3.207 1.00 97.94 92 ILE A N 1
ATOM 710 C CA . ILE A 1 92 ? -7.172 -4.175 -3.365 1.00 97.94 92 ILE A CA 1
ATOM 711 C C . ILE A 1 92 ? -6.274 -5.401 -3.460 1.00 97.94 92 ILE A C 1
ATOM 713 O O . ILE A 1 92 ? -5.660 -5.612 -4.501 1.00 97.94 92 ILE A O 1
ATOM 717 N N . PHE A 1 93 ? -6.189 -6.232 -2.417 1.00 97.88 93 PHE A N 1
ATOM 718 C CA . PHE A 1 93 ? -5.166 -7.288 -2.387 1.00 97.88 93 PHE A CA 1
ATOM 719 C C . PHE A 1 93 ? -5.386 -8.385 -3.435 1.00 97.88 93 PHE A C 1
ATOM 721 O O . PHE A 1 93 ? -4.418 -8.856 -4.035 1.00 97.88 93 PHE A O 1
ATOM 728 N N . VAL A 1 94 ? -6.635 -8.778 -3.696 1.00 97.31 94 VAL A N 1
ATOM 729 C CA . VAL A 1 94 ? -6.970 -9.748 -4.750 1.00 97.31 94 VAL A CA 1
ATOM 730 C C . VAL A 1 94 ? -6.615 -9.228 -6.153 1.00 97.31 94 VAL A C 1
ATOM 732 O O . VAL A 1 94 ? -5.832 -9.905 -6.824 1.00 97.31 94 VAL A O 1
ATOM 735 N N . PRO A 1 95 ? -7.111 -8.061 -6.618 1.00 97.56 95 PRO A N 1
ATOM 736 C CA . PRO A 1 95 ? -6.767 -7.557 -7.949 1.00 97.56 95 PRO A CA 1
ATOM 737 C C . PRO A 1 95 ? -5.283 -7.214 -8.076 1.00 97.56 95 PRO A C 1
ATOM 739 O O . PRO A 1 95 ? -4.686 -7.492 -9.113 1.00 97.56 95 PRO A O 1
ATOM 742 N N . PHE A 1 96 ? -4.652 -6.713 -7.012 1.00 97.44 96 PHE A N 1
ATOM 743 C CA . PHE A 1 96 ? -3.209 -6.492 -6.989 1.00 97.44 96 PHE A CA 1
ATOM 744 C C . PHE A 1 96 ? -2.426 -7.792 -7.215 1.00 97.44 96 PHE A C 1
ATOM 746 O O . PHE A 1 96 ? -1.528 -7.842 -8.054 1.00 97.44 96 PHE A O 1
ATOM 753 N N . ARG A 1 97 ? -2.795 -8.877 -6.517 1.00 97.25 97 ARG A N 1
ATOM 754 C CA . ARG A 1 97 ? -2.168 -10.195 -6.697 1.00 97.25 97 ARG A CA 1
ATOM 755 C C . ARG A 1 97 ? -2.365 -10.715 -8.119 1.00 97.25 97 ARG A C 1
ATOM 757 O O . ARG A 1 97 ? -1.428 -11.256 -8.694 1.00 97.25 97 ARG A O 1
ATOM 764 N N . GLN A 1 98 ? -3.558 -10.547 -8.687 1.00 97.31 98 GLN A N 1
ATOM 765 C CA . GLN A 1 98 ? -3.842 -10.936 -10.071 1.00 97.31 98 GLN A CA 1
ATOM 766 C C . GLN A 1 98 ? -2.989 -10.144 -11.068 1.00 97.31 98 GLN A C 1
ATOM 768 O O . GLN A 1 98 ? -2.402 -10.746 -11.963 1.00 97.31 98 GLN A O 1
ATOM 773 N N . ALA A 1 99 ? -2.859 -8.829 -10.882 1.00 96.62 99 ALA A N 1
ATOM 774 C CA . ALA A 1 99 ? -2.012 -7.979 -11.714 1.00 96.62 99 ALA A CA 1
ATOM 775 C C . ALA A 1 99 ? -0.531 -8.372 -11.607 1.00 96.62 99 ALA A C 1
ATOM 777 O O . ALA A 1 99 ? 0.147 -8.511 -12.620 1.00 96.62 99 ALA A O 1
ATOM 778 N N . MET A 1 100 ? -0.039 -8.631 -10.393 1.00 96.38 100 MET A N 1
ATOM 779 C CA . MET A 1 100 ? 1.338 -9.079 -10.167 1.00 96.38 100 MET A CA 1
ATOM 780 C C . MET A 1 100 ? 1.622 -10.413 -10.871 1.00 96.38 100 MET A C 1
ATOM 782 O O . MET A 1 100 ? 2.666 -10.563 -11.501 1.00 96.38 100 MET A O 1
ATOM 786 N N . ILE A 1 101 ? 0.684 -11.365 -10.802 1.00 96.00 101 ILE A N 1
ATOM 787 C CA . ILE A 1 101 ? 0.768 -12.644 -11.519 1.00 96.00 101 ILE A CA 1
ATOM 788 C C . ILE A 1 101 ? 0.787 -12.402 -13.034 1.00 96.00 101 ILE A C 1
ATOM 790 O O . ILE A 1 101 ? 1.655 -12.937 -13.715 1.00 96.00 101 ILE A O 1
ATOM 794 N N . ALA A 1 102 ? -0.117 -11.568 -13.557 1.00 95.75 102 ALA A N 1
ATOM 795 C CA . ALA A 1 102 ? -0.189 -11.259 -14.984 1.00 95.75 102 ALA A CA 1
ATOM 796 C C . ALA A 1 102 ? 1.128 -10.667 -15.516 1.00 95.75 102 ALA A C 1
ATOM 798 O O . ALA A 1 102 ? 1.663 -11.169 -16.499 1.00 95.75 102 ALA A O 1
ATOM 799 N N . PHE A 1 103 ? 1.703 -9.686 -14.814 1.00 94.94 103 PHE A N 1
ATOM 800 C CA . PHE A 1 103 ? 2.978 -9.065 -15.195 1.00 94.94 103 PHE A CA 1
ATOM 801 C C . PHE A 1 103 ? 4.207 -9.953 -14.974 1.00 94.94 103 PHE A C 1
ATOM 803 O O . PHE A 1 103 ? 5.266 -9.645 -15.504 1.00 94.94 103 PHE A O 1
ATOM 810 N N . SER A 1 104 ? 4.095 -11.027 -14.187 1.00 93.88 104 SER A N 1
ATOM 811 C CA . SER A 1 104 ? 5.191 -11.993 -14.008 1.00 93.88 104 SER A CA 1
ATOM 812 C C . SER A 1 104 ? 5.253 -13.029 -15.135 1.00 93.88 104 SER A C 1
ATOM 814 O O . SER A 1 104 ? 6.282 -13.676 -15.303 1.00 93.88 104 SER A O 1
ATOM 816 N N . TYR A 1 105 ? 4.150 -13.225 -15.865 1.00 91.62 105 TYR A N 1
ATOM 817 C CA . TYR A 1 105 ? 4.054 -14.164 -16.989 1.00 91.62 105 TYR A CA 1
ATOM 818 C C . TYR A 1 105 ? 4.126 -13.494 -18.355 1.00 91.62 105 TYR A C 1
ATOM 820 O O . TYR A 1 105 ? 4.246 -14.199 -19.355 1.00 91.62 105 TYR A O 1
ATOM 828 N N . GLU A 1 106 ? 4.022 -12.169 -18.407 1.00 86.88 106 GLU A N 1
ATOM 829 C CA . GLU A 1 106 ? 4.348 -11.416 -19.606 1.00 86.88 106 GLU A CA 1
ATOM 830 C C . GLU A 1 106 ? 5.833 -11.689 -19.873 1.00 86.88 106 GLU A C 1
ATOM 832 O O . GLU A 1 106 ? 6.658 -11.297 -19.039 1.00 86.88 106 GLU A O 1
ATOM 837 N N . PRO A 1 107 ? 6.188 -12.455 -20.932 1.00 78.69 107 PRO A N 1
ATOM 838 C CA . PRO A 1 107 ? 7.586 -12.591 -21.289 1.00 78.69 107 PRO A CA 1
ATOM 839 C C . PRO A 1 107 ? 8.096 -11.166 -21.396 1.00 78.69 107 PRO A C 1
ATOM 841 O O . PRO A 1 107 ? 7.384 -10.304 -21.916 1.00 78.69 107 PRO A O 1
ATOM 844 N N . GLU A 1 108 ? 9.269 -10.902 -20.831 1.00 74.75 108 GLU A N 1
ATOM 845 C CA . GLU A 1 108 ? 9.990 -9.685 -21.147 1.00 74.75 108 GLU A CA 1
ATOM 846 C C . GLU A 1 108 ? 10.202 -9.767 -22.660 1.00 74.75 108 GLU A C 1
ATOM 848 O O . GLU A 1 108 ? 11.161 -10.380 -23.120 1.00 74.75 108 GLU A O 1
ATOM 853 N N . GLU A 1 109 ? 9.219 -9.293 -23.442 1.00 71.56 109 GLU A N 1
ATOM 854 C CA . GLU A 1 109 ? 9.406 -8.906 -24.824 1.00 71.56 109 GLU A CA 1
ATOM 855 C C . GLU A 1 109 ? 10.604 -8.012 -24.687 1.00 71.56 109 GLU A C 1
ATOM 857 O O . GLU A 1 109 ? 10.470 -6.962 -24.052 1.00 71.56 109 GLU A O 1
ATOM 862 N N . GLU A 1 110 ? 11.771 -8.547 -25.083 1.00 63.38 110 GLU A N 1
ATOM 863 C CA . GLU A 1 110 ? 13.048 -7.870 -25.006 1.00 63.38 110 GLU A CA 1
ATOM 864 C C . GLU A 1 110 ? 12.715 -6.483 -25.488 1.00 63.38 110 GLU A C 1
ATOM 866 O O . GLU A 1 110 ? 12.356 -6.300 -26.656 1.00 63.38 110 GLU A O 1
ATOM 871 N N . VAL A 1 111 ? 12.653 -5.545 -24.540 1.00 62.34 111 VAL A N 1
ATOM 872 C CA . VAL A 1 111 ? 12.429 -4.155 -24.856 1.00 62.34 111 VAL A CA 1
ATOM 873 C C . VAL A 1 111 ? 13.735 -3.871 -25.538 1.00 62.34 111 VAL A C 1
ATOM 875 O O . VAL A 1 111 ? 14.725 -3.639 -24.850 1.00 62.34 111 VAL A O 1
ATOM 878 N N . VAL A 1 112 ? 13.761 -4.107 -26.857 1.00 60.66 112 VAL A N 1
ATOM 879 C CA . VAL A 1 112 ? 14.884 -3.863 -27.739 1.00 60.66 112 VAL A CA 1
ATOM 880 C C . VAL A 1 112 ? 15.200 -2.452 -27.365 1.00 60.66 112 VAL A C 1
ATOM 882 O O . VAL A 1 112 ? 14.359 -1.579 -27.586 1.00 60.66 112 VAL A O 1
ATOM 885 N N . GLU A 1 113 ? 16.284 -2.316 -26.606 1.00 61.53 113 GLU A N 1
ATOM 886 C CA . GLU A 1 113 ? 16.670 -1.102 -25.927 1.00 61.53 113 GLU A CA 1
ATOM 887 C C . GLU A 1 113 ? 16.927 -0.153 -27.075 1.00 61.53 113 GLU A C 1
ATOM 889 O O . GLU A 1 113 ? 17.982 -0.181 -27.706 1.00 61.53 113 GLU A O 1
ATOM 894 N N . SER A 1 114 ? 15.857 0.527 -27.483 1.00 57.19 114 SER A N 1
ATOM 895 C CA . SER A 1 114 ? 15.844 1.422 -28.609 1.00 57.19 114 SER A CA 1
ATOM 896 C C . SER A 1 114 ? 16.719 2.527 -28.097 1.00 57.19 114 SER A C 1
ATOM 898 O O . SER A 1 114 ? 16.280 3.302 -27.240 1.00 57.19 114 SER A O 1
ATOM 900 N N . GLU A 1 115 ? 17.985 2.435 -28.502 1.00 60.25 115 GLU A N 1
ATOM 901 C CA . GLU A 1 115 ? 19.075 3.333 -28.183 1.00 60.25 115 GLU A CA 1
ATOM 902 C C . GLU A 1 115 ? 18.453 4.714 -28.035 1.00 60.25 115 GLU A C 1
ATOM 904 O O . GLU A 1 115 ? 17.820 5.158 -28.996 1.00 60.25 115 GLU A O 1
ATOM 909 N N . PRO A 1 116 ? 18.456 5.294 -26.818 1.00 59.44 116 PRO A N 1
ATOM 910 C CA . PRO A 1 116 ? 17.622 6.436 -26.494 1.00 59.44 116 PRO A CA 1
ATOM 911 C C . PRO A 1 116 ? 17.895 7.493 -27.545 1.00 59.44 116 PRO A C 1
ATOM 913 O O . PRO A 1 116 ? 18.977 8.083 -27.548 1.00 59.44 116 PRO A O 1
ATOM 916 N N . GLU A 1 117 ? 16.949 7.666 -28.477 1.00 54.78 117 GLU A N 1
ATOM 917 C CA . GLU A 1 117 ? 17.058 8.676 -29.513 1.00 54.78 117 GLU A CA 1
ATOM 918 C C . GLU A 1 117 ? 17.308 9.962 -28.750 1.00 54.78 117 GLU A C 1
ATOM 920 O O . GLU A 1 117 ? 16.473 10.366 -27.931 1.00 54.78 117 GLU A O 1
ATOM 925 N N . ALA A 1 118 ? 18.526 10.495 -28.913 1.00 66.25 118 ALA A N 1
ATOM 926 C CA . ALA A 1 118 ? 19.036 11.603 -28.128 1.00 66.25 118 ALA A CA 1
ATOM 927 C C . ALA A 1 118 ? 17.904 12.614 -27.993 1.00 66.25 118 ALA A C 1
ATOM 929 O O . ALA A 1 118 ? 17.366 12.990 -29.040 1.00 66.25 118 ALA A O 1
ATOM 930 N N . PRO A 1 119 ? 17.485 12.968 -26.759 1.00 58.41 119 PRO A N 1
ATOM 931 C CA . PRO A 1 119 ? 16.252 13.694 -26.515 1.00 58.41 119 PRO A CA 1
ATOM 932 C C . PRO A 1 119 ? 16.257 14.897 -27.438 1.00 58.41 119 PRO A C 1
ATOM 934 O O . PRO A 1 119 ? 17.019 15.845 -27.230 1.00 58.41 119 PRO A O 1
ATOM 937 N N . SER A 1 120 ? 15.473 14.807 -28.514 1.00 60.06 120 SER A N 1
ATOM 938 C CA . SER A 1 120 ? 15.328 15.873 -29.485 1.00 60.06 120 SER A CA 1
ATOM 939 C C . SER A 1 120 ? 14.499 16.898 -28.754 1.00 60.06 120 SER A C 1
ATOM 941 O O . SER A 1 120 ? 13.275 16.855 -28.751 1.00 60.06 120 SER A O 1
ATOM 943 N N . ASN A 1 121 ? 15.230 17.702 -27.983 1.00 58.09 121 ASN A N 1
ATOM 944 C CA . ASN A 1 121 ? 14.770 18.635 -26.984 1.00 58.09 121 ASN A CA 1
ATOM 945 C C . ASN A 1 121 ? 13.532 19.323 -27.555 1.00 58.09 121 ASN A C 1
ATOM 947 O O . ASN A 1 121 ? 13.689 20.159 -28.458 1.00 58.09 121 ASN A O 1
ATOM 951 N N . PRO A 1 122 ? 12.304 18.925 -27.151 1.00 63.88 122 PRO A N 1
ATOM 952 C CA . PRO A 1 122 ? 11.125 19.589 -27.650 1.00 63.88 122 PRO A CA 1
ATOM 953 C C . PRO A 1 122 ? 11.316 21.002 -27.150 1.00 63.88 122 PRO A C 1
ATOM 955 O O . PRO A 1 122 ? 11.362 21.229 -25.946 1.00 63.88 122 PRO A O 1
ATOM 958 N N . SER A 1 123 ? 11.573 21.934 -28.064 1.00 59.34 123 SER A N 1
ATOM 959 C CA . SER A 1 123 ? 11.758 23.331 -27.713 1.00 59.34 123 SER A CA 1
ATOM 960 C C . SER A 1 123 ? 10.425 23.791 -27.145 1.00 59.34 123 SER A C 1
ATOM 962 O O . SER A 1 123 ? 9.538 24.220 -27.884 1.00 59.34 123 SER A O 1
ATOM 964 N N . ILE A 1 124 ? 10.251 23.612 -25.834 1.00 62.59 124 ILE A N 1
ATOM 965 C CA . ILE A 1 124 ? 9.128 24.120 -25.075 1.00 62.59 124 ILE A CA 1
ATOM 966 C C . ILE A 1 124 ? 9.294 25.621 -25.215 1.00 62.59 124 ILE A C 1
ATOM 968 O O . ILE A 1 124 ? 10.124 26.242 -24.551 1.00 62.59 124 ILE A O 1
ATOM 972 N N . LYS A 1 125 ? 8.543 26.203 -26.149 1.00 59.31 125 LYS A N 1
ATOM 973 C CA . LYS A 1 125 ? 8.340 27.641 -26.212 1.00 59.31 125 LYS A CA 1
ATOM 974 C C . LYS A 1 125 ? 7.583 27.996 -24.941 1.00 59.31 125 LYS A C 1
ATOM 976 O O . LYS A 1 125 ? 6.355 28.016 -24.921 1.00 59.31 125 LYS A O 1
ATOM 981 N N . LEU A 1 126 ? 8.328 28.189 -23.857 1.00 59.91 126 LEU A N 1
ATOM 982 C CA . LEU A 1 126 ? 7.838 28.820 -22.652 1.00 59.91 126 LEU A CA 1
ATOM 983 C C . LEU A 1 126 ? 7.419 30.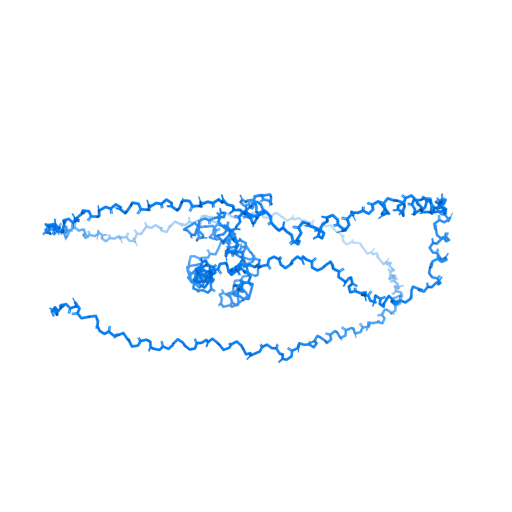224 -23.079 1.00 59.91 126 LEU A C 1
ATOM 985 O O . LEU A 1 126 ? 8.245 31.124 -23.219 1.00 59.91 126 LEU A O 1
ATOM 989 N N . ASN A 1 127 ? 6.124 30.392 -23.344 1.00 60.88 127 ASN A N 1
ATOM 990 C CA . ASN A 1 127 ? 5.491 31.700 -23.384 1.00 60.88 127 ASN A CA 1
ATOM 991 C C . ASN A 1 127 ? 5.514 32.237 -21.953 1.00 60.88 127 ASN A C 1
ATOM 993 O O . ASN A 1 127 ? 4.512 32.198 -21.240 1.00 60.88 127 ASN A O 1
ATOM 997 N N . PHE A 1 128 ? 6.687 32.690 -21.516 1.00 66.88 128 PHE A N 1
ATOM 998 C CA . PHE A 1 128 ? 6.786 33.517 -20.336 1.00 66.88 128 PHE A CA 1
ATOM 999 C C . PHE A 1 128 ? 5.975 34.782 -20.633 1.00 66.88 128 PHE A C 1
ATOM 1001 O O . PHE A 1 128 ? 6.264 35.455 -21.630 1.00 66.88 128 PHE A O 1
ATOM 1008 N N . PRO A 1 129 ? 4.934 35.102 -19.842 1.00 68.06 129 PRO A N 1
ATOM 1009 C CA . PRO A 1 129 ? 4.338 36.425 -19.909 1.00 68.06 129 PRO A CA 1
ATOM 1010 C C . PRO A 1 129 ? 5.485 37.404 -19.675 1.00 68.06 129 PRO A C 1
ATOM 1012 O O . PRO A 1 129 ? 6.153 37.315 -18.645 1.00 68.06 129 PRO A O 1
ATOM 1015 N N . GLY A 1 130 ? 5.786 38.225 -20.687 1.00 55.28 130 GLY A N 1
ATOM 1016 C CA . GLY A 1 130 ? 6.969 39.075 -20.697 1.00 55.28 130 GLY A CA 1
ATOM 1017 C C . GLY A 1 130 ? 7.102 39.777 -19.356 1.00 55.28 130 GLY A C 1
ATOM 1018 O O . GLY A 1 130 ? 6.164 40.443 -18.915 1.00 55.28 130 GLY A O 1
ATOM 1019 N N . THR A 1 131 ? 8.234 39.565 -18.688 1.00 60.53 131 THR A N 1
ATOM 1020 C CA . THR A 1 131 ? 8.538 40.249 -17.440 1.00 60.53 131 THR A CA 1
ATOM 1021 C C . THR A 1 131 ? 8.352 41.746 -17.688 1.00 60.53 131 THR A C 1
ATOM 1023 O O . THR A 1 131 ? 8.941 42.296 -18.628 1.00 60.53 131 THR A O 1
ATOM 1026 N N . PRO A 1 132 ? 7.475 42.428 -16.931 1.00 62.97 132 PRO A N 1
ATOM 1027 C CA . PRO A 1 132 ? 7.307 43.858 -17.087 1.00 62.97 132 PRO A CA 1
ATOM 1028 C C . PRO A 1 132 ? 8.639 44.506 -16.709 1.00 62.97 132 PRO A C 1
ATOM 1030 O O . PRO A 1 132 ? 8.987 44.576 -15.533 1.00 62.97 132 PRO A O 1
ATOM 1033 N N . LYS A 1 133 ? 9.382 44.994 -17.712 1.00 63.28 133 LYS A N 1
ATOM 1034 C CA . LYS A 1 133 ? 10.676 45.696 -17.564 1.00 63.28 133 LYS A CA 1
ATOM 1035 C C . LYS A 1 133 ? 10.647 46.844 -16.539 1.00 63.28 133 LYS A C 1
ATOM 1037 O O . LYS A 1 133 ? 11.691 47.327 -16.124 1.00 63.28 133 LYS A O 1
ATOM 1042 N N . ALA A 1 134 ? 9.458 47.281 -16.130 1.00 64.00 134 ALA A N 1
ATOM 1043 C CA . ALA A 1 134 ? 9.255 48.290 -15.102 1.00 64.00 134 ALA A CA 1
ATOM 1044 C C . ALA A 1 134 ? 9.553 47.804 -13.668 1.00 64.00 134 ALA A C 1
ATOM 1046 O O . ALA A 1 134 ? 9.856 48.633 -12.816 1.00 64.00 134 ALA A O 1
ATOM 1047 N N . GLN A 1 135 ? 9.482 46.499 -13.374 1.00 62.72 135 GLN A N 1
ATOM 1048 C CA . GLN A 1 135 ? 9.650 46.005 -11.998 1.00 62.72 135 GLN A CA 1
ATOM 1049 C C . GLN A 1 135 ? 11.126 45.826 -11.604 1.00 62.72 135 GLN A C 1
ATOM 1051 O O . GLN A 1 135 ? 11.505 46.108 -10.472 1.00 62.72 135 GLN A O 1
ATOM 1056 N N . GLU A 1 136 ? 11.988 45.505 -12.568 1.00 65.94 136 GLU A N 1
ATOM 1057 C CA . GLU A 1 136 ? 13.425 45.287 -12.349 1.00 65.94 136 GLU A CA 1
ATOM 1058 C C . GLU A 1 136 ? 14.173 46.566 -11.918 1.00 65.94 136 GLU A C 1
ATOM 1060 O O . GLU A 1 136 ? 15.145 46.514 -11.163 1.00 65.94 136 GLU A O 1
ATOM 1065 N N . GLN A 1 137 ? 13.688 47.741 -12.335 1.00 70.00 137 GLN A N 1
ATOM 1066 C CA . GLN A 1 137 ? 14.258 49.024 -11.910 1.00 70.00 137 GLN A CA 1
ATOM 1067 C C . GLN A 1 137 ? 13.944 49.347 -10.441 1.00 70.00 137 GLN A C 1
ATOM 1069 O O . GLN A 1 137 ? 14.790 49.923 -9.757 1.00 70.00 137 GLN A O 1
ATOM 1074 N N . ASN A 1 138 ? 12.768 48.947 -9.941 1.00 75.94 138 ASN A N 1
ATOM 1075 C CA . ASN A 1 138 ? 12.404 49.148 -8.537 1.00 75.94 138 ASN A CA 1
ATOM 1076 C C . ASN A 1 138 ? 13.171 48.195 -7.619 1.00 75.94 138 ASN A C 1
ATOM 1078 O O . ASN A 1 138 ? 13.695 48.633 -6.597 1.00 75.94 138 ASN A O 1
ATOM 1082 N N . ASP A 1 139 ? 13.320 46.931 -8.012 1.00 72.19 139 ASP A N 1
ATOM 1083 C CA . ASP A 1 139 ? 14.042 45.949 -7.199 1.00 72.19 139 ASP A CA 1
ATOM 1084 C C . ASP A 1 139 ? 15.539 46.305 -7.089 1.00 72.19 139 ASP A C 1
ATOM 1086 O O . ASP A 1 139 ? 16.109 46.249 -5.997 1.00 72.19 139 ASP A O 1
ATOM 1090 N N . ARG A 1 140 ? 16.166 46.810 -8.167 1.00 73.12 140 ARG A N 1
ATOM 1091 C CA . ARG A 1 140 ? 17.544 47.346 -8.113 1.00 73.12 140 ARG A CA 1
ATOM 1092 C C . ARG A 1 140 ? 17.673 48.586 -7.219 1.00 73.12 140 ARG A C 1
ATOM 1094 O O . ARG A 1 140 ? 18.702 48.752 -6.567 1.00 73.12 140 ARG A O 1
ATOM 1101 N N . ALA A 1 141 ? 16.661 49.456 -7.172 1.00 76.62 141 ALA A N 1
ATOM 1102 C CA . ALA A 1 141 ? 16.676 50.634 -6.301 1.00 76.62 141 ALA A CA 1
ATOM 1103 C C . ALA A 1 141 ? 16.576 50.250 -4.814 1.00 76.62 141 ALA A C 1
ATOM 1105 O O . ALA A 1 141 ? 17.288 50.821 -3.987 1.00 76.62 141 ALA A O 1
ATOM 1106 N N . ILE A 1 142 ? 15.755 49.246 -4.487 1.00 80.56 142 ILE A N 1
ATOM 1107 C CA . ILE A 1 142 ? 15.633 48.710 -3.123 1.00 80.56 142 ILE A CA 1
ATOM 1108 C C . ILE A 1 142 ? 16.952 48.054 -2.688 1.00 80.56 142 ILE A C 1
ATOM 1110 O O . ILE A 1 142 ? 17.435 48.331 -1.591 1.00 80.56 142 ILE A O 1
ATOM 1114 N N . LEU A 1 143 ? 17.588 47.264 -3.558 1.00 80.12 143 LEU A N 1
ATOM 1115 C CA . LEU A 1 143 ? 18.866 46.605 -3.257 1.00 80.12 143 LEU A CA 1
ATOM 1116 C C . LEU A 1 143 ? 20.018 47.605 -3.061 1.00 80.12 143 LEU A C 1
ATOM 1118 O O . LEU A 1 143 ? 20.771 47.479 -2.098 1.00 80.12 143 LEU A O 1
ATOM 1122 N N . ARG A 1 144 ? 20.091 48.663 -3.887 1.00 78.62 144 ARG A N 1
ATOM 1123 C CA . ARG A 1 144 ? 21.059 49.760 -3.688 1.00 78.62 144 ARG A CA 1
ATOM 1124 C C . ARG A 1 144 ? 20.816 50.538 -2.398 1.00 78.62 144 ARG A C 1
ATOM 1126 O O . ARG A 1 144 ? 21.771 50.972 -1.772 1.00 78.62 144 ARG A O 1
ATOM 1133 N N . SER A 1 145 ? 19.559 50.711 -1.983 1.00 84.00 145 SER A N 1
ATOM 1134 C CA . SER A 1 145 ? 19.253 51.389 -0.715 1.00 84.00 145 SER A CA 1
ATOM 1135 C C . SER A 1 145 ? 19.676 50.589 0.523 1.00 84.00 145 SER A C 1
ATOM 1137 O O . SER A 1 145 ? 19.825 51.167 1.596 1.00 84.00 145 SER A O 1
ATOM 1139 N N . ALA A 1 146 ? 19.891 49.280 0.370 1.00 86.94 146 ALA A N 1
ATOM 1140 C CA . ALA A 1 146 ? 20.379 48.392 1.419 1.00 86.94 146 ALA A CA 1
ATOM 1141 C C . ALA A 1 146 ? 21.914 48.224 1.414 1.00 86.94 146 ALA A C 1
ATOM 1143 O O . ALA A 1 146 ? 22.409 47.352 2.124 1.00 86.94 146 ALA A O 1
ATOM 1144 N N . ASP A 1 147 ? 22.653 49.020 0.624 1.00 80.44 147 ASP A N 1
ATOM 1145 C CA . ASP A 1 147 ? 24.115 48.908 0.439 1.00 80.44 147 ASP A CA 1
ATOM 1146 C C . ASP A 1 147 ? 24.571 47.517 -0.050 1.00 80.44 147 ASP A C 1
ATOM 1148 O O . ASP A 1 147 ? 25.697 47.077 0.179 1.00 80.44 147 ASP A O 1
ATOM 1152 N N . ILE A 1 148 ? 23.689 46.799 -0.753 1.00 71.62 148 ILE A N 1
ATOM 1153 C CA . ILE A 1 148 ? 24.022 45.526 -1.393 1.00 71.62 148 ILE A CA 1
ATOM 1154 C C . ILE A 1 148 ? 24.455 45.837 -2.829 1.00 71.62 148 ILE A C 1
ATOM 1156 O O . ILE A 1 148 ? 23.624 45.960 -3.733 1.00 71.62 148 ILE A O 1
ATOM 1160 N N . GLU A 1 149 ? 25.763 45.990 -3.038 1.00 71.44 149 GLU A N 1
ATOM 1161 C CA . GLU A 1 149 ? 26.359 46.022 -4.376 1.00 71.44 149 GLU A CA 1
ATOM 1162 C C . GLU A 1 149 ? 26.299 44.617 -4.987 1.00 71.44 149 GLU A C 1
ATOM 1164 O O . GLU A 1 149 ? 26.915 43.670 -4.501 1.00 71.44 149 GLU A O 1
ATOM 1169 N N . ILE A 1 150 ? 25.503 44.469 -6.046 1.00 67.94 150 ILE A N 1
ATOM 1170 C CA . ILE A 1 150 ? 25.552 43.293 -6.911 1.00 67.94 150 ILE A CA 1
ATOM 1171 C C . ILE A 1 150 ? 26.550 43.631 -8.012 1.00 67.94 150 ILE A C 1
ATOM 1173 O O . ILE A 1 150 ? 26.222 44.406 -8.913 1.00 67.94 150 ILE A O 1
ATOM 1177 N N . ASP A 1 151 ? 27.754 43.074 -7.913 1.00 71.00 151 ASP A N 1
ATOM 1178 C CA . ASP A 1 151 ? 28.739 43.118 -8.989 1.00 71.00 151 ASP A CA 1
ATOM 1179 C C . ASP A 1 151 ? 28.121 42.515 -10.257 1.00 71.00 151 ASP A C 1
ATOM 1181 O O . ASP A 1 151 ? 27.571 41.407 -10.242 1.00 71.00 151 ASP A O 1
ATOM 1185 N N . GLU A 1 152 ? 28.155 43.272 -11.354 1.00 65.00 152 GLU A N 1
ATOM 1186 C CA . GLU A 1 152 ? 27.636 42.829 -12.644 1.00 65.00 152 GLU A CA 1
ATOM 1187 C C . GLU A 1 152 ? 28.498 41.671 -13.178 1.00 65.00 152 GLU A C 1
ATOM 1189 O O . GLU A 1 152 ? 29.569 41.856 -13.740 1.00 65.00 152 GLU A O 1
ATOM 1194 N N . ASP A 1 153 ? 27.973 40.469 -12.943 1.00 58.31 153 ASP A N 1
ATOM 1195 C CA . ASP A 1 153 ? 28.098 39.233 -13.717 1.00 58.31 153 ASP A CA 1
ATOM 1196 C C . ASP A 1 153 ? 29.521 38.676 -13.980 1.00 58.31 153 ASP A C 1
ATOM 1198 O O . ASP A 1 153 ? 30.122 38.922 -15.027 1.00 58.31 153 ASP A O 1
ATOM 1202 N N . PRO A 1 154 ? 30.043 37.786 -13.108 1.00 56.34 154 PRO A N 1
ATOM 1203 C CA . PRO A 1 154 ? 31.208 36.955 -13.434 1.00 56.34 154 PRO A CA 1
ATOM 1204 C C . PRO A 1 154 ? 30.910 35.863 -14.490 1.00 56.34 154 PRO A C 1
ATOM 1206 O O . PRO A 1 154 ? 31.796 35.076 -14.835 1.00 56.34 154 PRO A O 1
ATOM 1209 N N . GLY A 1 155 ? 29.673 35.766 -14.993 1.00 55.16 155 GLY A N 1
ATOM 1210 C CA . GLY A 1 155 ? 29.192 34.680 -15.848 1.00 55.16 155 GLY A CA 1
ATOM 1211 C C . GLY A 1 155 ? 29.704 34.687 -17.288 1.00 55.16 155 GLY A C 1
ATOM 1212 O O . GLY A 1 155 ? 29.597 33.661 -17.965 1.00 55.16 155 GLY A O 1
ATOM 1213 N N . GLU A 1 156 ? 30.296 35.783 -17.767 1.00 58.03 156 GLU A N 1
ATOM 1214 C CA . GLU A 1 156 ? 30.777 35.862 -19.153 1.00 58.03 156 GLU A CA 1
ATOM 1215 C C . GLU A 1 156 ? 32.082 35.069 -19.363 1.00 58.03 156 GLU A C 1
ATOM 1217 O O . GLU A 1 156 ? 32.229 34.384 -20.372 1.00 58.03 156 GLU A O 1
ATOM 1222 N N . GLN A 1 157 ? 32.966 35.009 -18.359 1.00 57.56 157 GLN A N 1
ATOM 1223 C CA . GLN A 1 157 ? 34.215 34.231 -18.446 1.00 57.56 157 GLN A CA 1
ATOM 1224 C C . GLN A 1 157 ? 33.996 32.715 -18.305 1.00 57.56 157 GLN A C 1
ATOM 1226 O O . GLN A 1 157 ? 34.764 31.913 -18.834 1.00 57.56 157 GLN A O 1
ATOM 1231 N N . VAL A 1 158 ? 32.936 32.293 -17.606 1.00 59.03 158 VAL A N 1
ATOM 1232 C CA . VAL A 1 158 ? 32.630 30.861 -17.418 1.00 59.03 158 VAL A CA 1
ATOM 1233 C C . VAL A 1 158 ? 31.996 30.257 -18.675 1.00 59.03 158 VAL A C 1
ATOM 1235 O O . VAL A 1 158 ? 32.175 29.069 -18.942 1.00 59.03 158 VAL A O 1
ATOM 1238 N N . ARG A 1 159 ? 31.291 31.066 -19.478 1.00 62.12 159 ARG A N 1
ATOM 1239 C CA . ARG A 1 159 ? 30.702 30.624 -20.751 1.00 62.12 159 ARG A CA 1
ATOM 1240 C C . ARG A 1 159 ? 31.757 30.273 -21.797 1.00 62.12 159 ARG A C 1
ATOM 1242 O O . ARG A 1 159 ? 31.617 29.239 -22.441 1.00 62.12 159 ARG A O 1
ATOM 1249 N N . GLU A 1 160 ? 32.822 31.062 -21.904 1.00 61.53 160 GLU A N 1
ATOM 1250 C CA . GLU A 1 160 ? 33.905 30.815 -22.868 1.00 61.53 160 GLU A CA 1
ATOM 1251 C C . GLU A 1 160 ? 34.679 29.522 -22.540 1.00 61.53 160 GLU A C 1
ATOM 1253 O O . GLU A 1 160 ? 34.976 28.722 -23.423 1.00 61.53 160 GLU A O 1
ATOM 1258 N N . ALA A 1 161 ? 34.897 29.228 -21.252 1.00 60.00 161 ALA A N 1
ATOM 1259 C CA . ALA A 1 161 ? 35.589 28.007 -20.828 1.00 60.00 161 ALA A CA 1
ATOM 1260 C C . ALA A 1 161 ? 34.781 26.710 -21.046 1.00 60.00 161 ALA A C 1
ATOM 1262 O O . ALA A 1 161 ? 35.364 25.625 -21.093 1.00 60.00 161 ALA A O 1
ATOM 1263 N N . LEU A 1 162 ? 33.448 26.790 -21.154 1.00 57.06 162 LEU A N 1
ATOM 1264 C CA . LEU A 1 162 ? 32.592 25.609 -21.313 1.00 57.06 162 LEU A 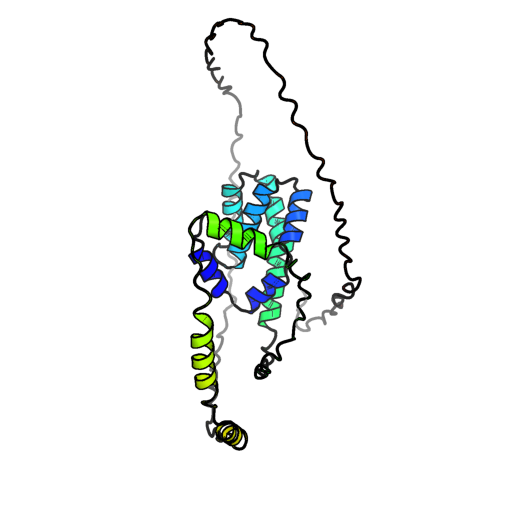CA 1
ATOM 1265 C C . LEU A 1 162 ? 32.395 25.198 -22.781 1.00 57.06 162 LEU A C 1
ATOM 1267 O O . LEU A 1 162 ? 32.146 24.019 -23.047 1.00 57.06 162 LEU A O 1
ATOM 1271 N N . GLU A 1 163 ? 32.544 26.124 -23.732 1.00 60.84 163 GLU A N 1
ATOM 1272 C CA . GLU A 1 163 ? 32.428 25.813 -25.163 1.00 60.84 163 GLU A CA 1
ATOM 1273 C C . GLU A 1 163 ? 33.609 24.959 -25.663 1.00 60.84 163 GLU A C 1
ATOM 1275 O O . GLU A 1 163 ? 33.391 23.993 -26.402 1.00 60.84 163 GLU A O 1
ATOM 1280 N N . ASP A 1 164 ? 34.824 25.180 -25.148 1.00 57.38 164 ASP A N 1
ATOM 1281 C CA . ASP A 1 164 ? 36.031 24.439 -25.556 1.00 57.38 164 ASP A CA 1
ATOM 1282 C C . ASP A 1 164 ? 36.050 22.958 -25.129 1.00 57.38 164 ASP A C 1
ATOM 1284 O O . ASP A 1 164 ? 36.667 22.114 -25.788 1.00 57.38 164 ASP A O 1
ATOM 1288 N N . VAL A 1 165 ? 35.358 22.593 -24.043 1.00 57.94 165 VAL A N 1
ATOM 1289 C CA . VAL A 1 165 ? 35.341 21.198 -23.553 1.00 57.94 165 VAL A CA 1
ATOM 1290 C C . VAL A 1 165 ? 34.395 20.326 -24.385 1.00 57.94 165 VAL A C 1
ATOM 1292 O O . VAL A 1 165 ? 34.630 19.126 -24.543 1.00 57.94 165 VAL A O 1
ATOM 1295 N N . SER A 1 166 ? 33.365 20.927 -24.985 1.00 56.44 166 SER A N 1
ATOM 1296 C CA . SER A 1 166 ? 32.373 20.213 -25.800 1.00 56.44 166 SER A CA 1
ATOM 1297 C C . SER A 1 166 ? 32.884 19.814 -27.195 1.00 56.44 166 SER A C 1
ATOM 1299 O O . SER A 1 166 ? 32.318 18.922 -27.826 1.00 56.44 166 SER A O 1
ATOM 1301 N N . ALA A 1 167 ? 33.995 20.407 -27.655 1.00 57.22 167 ALA A N 1
ATOM 1302 C CA . ALA A 1 167 ? 34.579 20.153 -28.973 1.00 57.22 167 ALA A CA 1
ATOM 1303 C C . ALA A 1 167 ? 35.541 18.947 -29.030 1.00 57.22 167 ALA A C 1
ATOM 1305 O O . ALA A 1 167 ? 35.956 18.543 -30.120 1.00 57.22 167 ALA A O 1
ATOM 1306 N N . ARG A 1 168 ? 35.884 18.309 -27.898 1.00 57.09 168 ARG A N 1
ATOM 1307 C CA . ARG A 1 168 ? 36.631 17.031 -27.888 1.00 57.09 168 ARG A CA 1
ATOM 1308 C C . ARG A 1 168 ? 35.683 15.858 -28.132 1.00 57.09 168 ARG A C 1
ATOM 1310 O O . ARG A 1 168 ? 35.409 15.031 -27.268 1.00 57.09 168 ARG A O 1
ATOM 1317 N N . SER A 1 169 ? 35.188 15.876 -29.363 1.00 55.09 169 SER A N 1
ATOM 1318 C CA . SER A 1 169 ? 34.337 14.923 -30.054 1.00 55.09 169 SER A CA 1
ATOM 1319 C C . SER A 1 169 ? 34.715 13.471 -29.772 1.00 55.09 169 SER A C 1
ATOM 1321 O O . SER A 1 169 ? 35.837 13.035 -30.022 1.00 55.09 169 SER A O 1
ATOM 1323 N N . LEU A 1 170 ? 33.718 12.702 -29.342 1.00 62.00 170 LEU A N 1
ATOM 1324 C CA . LEU A 1 170 ? 33.656 11.261 -29.556 1.00 62.00 170 LEU A CA 1
ATOM 1325 C C . LEU A 1 170 ? 33.885 10.983 -31.054 1.00 62.00 170 LEU A C 1
ATOM 1327 O O . LEU A 1 170 ? 33.183 11.541 -31.899 1.00 62.00 170 LEU A O 1
ATOM 1331 N N . ASP A 1 171 ? 34.881 10.159 -31.389 1.00 73.19 171 ASP A N 1
ATOM 1332 C CA . ASP A 1 171 ? 35.172 9.730 -32.765 1.00 73.19 171 ASP A CA 1
ATOM 1333 C C . ASP A 1 171 ? 34.010 8.877 -33.302 1.00 73.19 171 ASP A C 1
ATOM 1335 O O . ASP A 1 171 ? 33.989 7.647 -33.175 1.00 73.19 171 ASP A O 1
ATOM 1339 N N . ARG A 1 172 ? 33.023 9.543 -33.909 1.00 76.88 172 ARG A N 1
ATOM 1340 C CA . ARG A 1 172 ? 31.824 8.930 -34.500 1.00 76.88 172 ARG A CA 1
ATOM 1341 C C . ARG A 1 172 ? 32.171 7.813 -35.489 1.00 76.88 172 ARG A C 1
ATOM 1343 O O . ARG A 1 172 ? 31.519 6.772 -35.497 1.00 76.88 172 ARG A O 1
ATOM 1350 N N . ASP A 1 173 ? 33.243 7.987 -36.254 1.00 80.44 173 ASP A N 1
ATOM 1351 C CA . ASP A 1 173 ? 33.702 7.003 -37.241 1.00 80.44 173 ASP A CA 1
ATOM 1352 C C . ASP A 1 173 ? 34.217 5.709 -36.595 1.00 80.44 173 ASP A C 1
ATOM 1354 O O . ASP A 1 173 ? 34.138 4.629 -37.188 1.00 80.44 173 ASP A O 1
ATOM 1358 N N . LYS A 1 174 ? 34.713 5.785 -35.354 1.00 77.00 174 LYS A N 1
ATOM 1359 C CA . LYS A 1 174 ? 35.181 4.615 -34.603 1.00 77.00 174 LYS A CA 1
ATOM 1360 C C . LYS A 1 174 ? 34.008 3.784 -34.080 1.00 77.00 174 LYS A C 1
ATOM 1362 O O . LYS A 1 174 ? 34.095 2.559 -34.102 1.00 77.00 174 LYS A O 1
ATOM 1367 N N . LEU A 1 175 ? 32.915 4.445 -33.687 1.00 75.00 175 LEU A N 1
ATOM 1368 C CA . LEU A 1 175 ? 31.662 3.801 -33.271 1.00 75.00 175 LEU A CA 1
ATOM 1369 C C . LEU A 1 175 ? 30.910 3.172 -34.455 1.00 75.00 175 LEU A C 1
ATOM 1371 O O . LEU A 1 175 ? 30.382 2.066 -34.340 1.00 75.00 175 LEU A O 1
ATOM 1375 N N . LEU A 1 176 ? 30.923 3.819 -35.625 1.00 81.38 176 LEU A N 1
ATOM 1376 C CA . LEU A 1 176 ? 30.311 3.263 -36.838 1.00 81.38 176 LEU A CA 1
ATOM 1377 C C . LEU A 1 176 ? 31.008 1.974 -37.301 1.00 81.38 176 LEU A C 1
ATOM 1379 O O . LEU A 1 176 ? 30.337 1.000 -37.637 1.00 81.38 176 LEU A O 1
ATOM 1383 N N . ARG A 1 177 ? 32.345 1.903 -37.227 1.00 78.56 177 ARG A N 1
ATOM 1384 C CA . ARG A 1 177 ? 33.085 0.676 -37.581 1.00 78.56 177 ARG A CA 1
ATOM 1385 C C . ARG A 1 177 ? 32.804 -0.508 -36.656 1.00 78.56 177 ARG A C 1
ATOM 1387 O O . ARG A 1 177 ? 32.881 -1.645 -37.112 1.00 78.56 177 ARG A O 1
ATOM 1394 N N . THR A 1 178 ? 32.492 -0.270 -35.380 1.00 73.69 178 THR A N 1
ATOM 1395 C CA . THR A 1 178 ? 32.130 -1.350 -34.445 1.00 73.69 178 THR A CA 1
ATOM 1396 C C . THR A 1 178 ? 30.743 -1.933 -34.708 1.00 73.69 178 THR A C 1
ATOM 1398 O O . THR A 1 178 ? 30.519 -3.097 -34.392 1.00 73.69 178 THR A O 1
ATOM 1401 N N . LEU A 1 179 ? 29.840 -1.165 -35.326 1.00 76.38 179 LEU A N 1
ATOM 1402 C CA . LEU A 1 179 ? 28.504 -1.639 -35.701 1.00 76.38 179 LEU A CA 1
ATOM 1403 C C . LEU A 1 179 ? 28.501 -2.413 -37.026 1.00 76.38 179 LEU A C 1
ATOM 1405 O O . LEU A 1 179 ? 27.728 -3.352 -37.182 1.00 76.38 179 LEU A O 1
ATOM 1409 N N . GLU A 1 180 ? 29.379 -2.060 -37.969 1.00 85.56 180 GLU A N 1
ATOM 1410 C CA . GLU A 1 180 ? 29.411 -2.689 -39.299 1.00 85.56 180 GLU A CA 1
ATOM 1411 C C . GLU A 1 180 ? 30.034 -4.102 -39.293 1.00 85.56 180 GLU A C 1
ATOM 1413 O O . GLU A 1 180 ? 29.785 -4.894 -40.198 1.00 85.56 180 GLU A O 1
ATOM 1418 N N . ASN A 1 181 ? 30.813 -4.447 -38.259 1.00 80.81 181 ASN A N 1
ATOM 1419 C CA . ASN A 1 181 ? 31.380 -5.785 -38.054 1.00 80.81 181 ASN A CA 1
ATOM 1420 C C . ASN A 1 181 ? 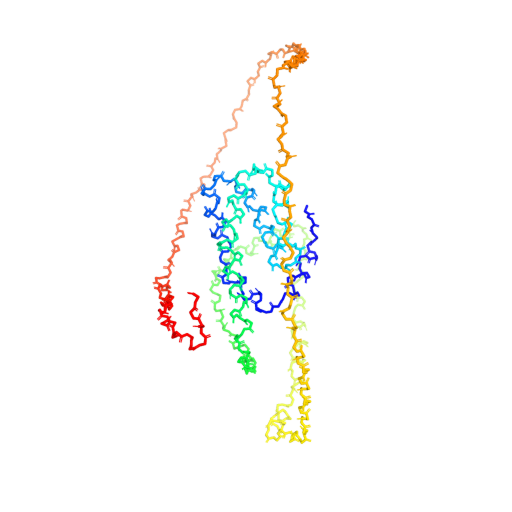31.282 -6.208 -36.577 1.00 80.81 181 ASN A C 1
ATOM 1422 O O . ASN A 1 181 ? 32.287 -6.148 -35.857 1.00 80.81 181 ASN A O 1
ATOM 1426 N N . PRO A 1 182 ? 30.106 -6.654 -36.099 1.00 74.31 182 PRO A N 1
ATOM 1427 C CA . PRO A 1 182 ? 30.002 -7.193 -34.752 1.00 74.31 182 PRO A CA 1
ATOM 1428 C C . PRO A 1 182 ? 30.904 -8.435 -34.630 1.00 74.31 182 PRO A C 1
ATOM 1430 O O . PRO A 1 182 ? 30.901 -9.292 -35.524 1.00 74.31 182 PRO A O 1
ATOM 1433 N N . PRO A 1 183 ? 31.704 -8.558 -33.555 1.00 66.69 183 PRO A N 1
ATOM 1434 C CA . PRO A 1 183 ? 32.537 -9.733 -33.347 1.00 66.69 183 PRO A CA 1
ATOM 1435 C C . PRO A 1 183 ? 31.637 -10.969 -33.286 1.00 66.69 183 PRO A C 1
ATOM 1437 O O . PRO A 1 183 ? 30.731 -11.045 -32.458 1.00 66.69 183 PRO A O 1
ATOM 1440 N N . LYS A 1 184 ? 31.878 -11.939 -34.177 1.00 66.56 184 LYS A N 1
ATOM 1441 C CA . LYS A 1 184 ? 31.204 -13.241 -34.154 1.00 66.56 184 LYS A CA 1
ATOM 1442 C C . LYS A 1 184 ? 31.457 -13.892 -32.797 1.00 66.56 184 LYS A C 1
ATOM 1444 O O . LYS A 1 184 ? 32.560 -14.358 -32.521 1.00 66.56 184 LYS A O 1
ATOM 1449 N N . SER A 1 185 ? 30.438 -13.909 -31.949 1.00 61.00 185 SER A N 1
ATOM 1450 C CA . SER A 1 185 ? 30.443 -14.628 -30.685 1.00 61.00 185 SER A CA 1
ATOM 1451 C C . SER A 1 185 ? 30.355 -16.132 -30.963 1.00 61.00 185 SER A C 1
ATOM 1453 O O . SER A 1 185 ? 29.295 -16.746 -30.911 1.00 61.00 185 SER A O 1
ATOM 1455 N N . GLU A 1 186 ? 31.497 -16.754 -31.261 1.00 53.41 186 GLU A N 1
ATOM 1456 C CA . GLU A 1 186 ? 31.663 -18.215 -31.291 1.00 53.41 186 GLU A CA 1
ATOM 1457 C C . GLU A 1 186 ? 31.714 -18.774 -29.856 1.00 53.41 186 GLU A C 1
ATOM 1459 O O . GLU A 1 186 ? 32.697 -19.358 -29.408 1.00 53.41 186 GLU A O 1
ATOM 1464 N N . GLY A 1 187 ? 30.645 -18.546 -29.095 1.00 55.12 187 GLY A N 1
ATOM 1465 C CA . GLY A 1 187 ? 30.470 -19.061 -27.744 1.00 55.12 187 GLY A CA 1
ATOM 1466 C C . GLY A 1 187 ? 29.282 -20.006 -27.706 1.00 55.12 187 GLY A C 1
ATOM 1467 O O . GLY A 1 187 ? 28.155 -19.567 -27.509 1.00 55.12 187 GLY A O 1
ATOM 1468 N N . LEU A 1 188 ? 29.533 -21.304 -27.890 1.00 48.94 188 LEU A N 1
ATOM 1469 C CA . LEU A 1 188 ? 28.569 -22.369 -27.615 1.00 48.94 188 LEU A CA 1
ATOM 1470 C C . LEU A 1 188 ? 28.086 -22.243 -26.158 1.00 48.94 188 LEU A C 1
ATOM 1472 O O . LEU A 1 188 ? 28.763 -22.682 -25.225 1.00 48.94 188 LEU A O 1
ATOM 1476 N N . ILE A 1 189 ? 26.909 -21.655 -25.953 1.00 51.06 189 ILE A N 1
ATOM 1477 C CA . ILE A 1 189 ? 26.214 -21.698 -24.669 1.00 51.06 189 ILE A CA 1
ATOM 1478 C C . ILE A 1 189 ? 25.737 -23.143 -24.493 1.00 51.06 189 ILE A C 1
ATOM 1480 O O . ILE A 1 189 ? 24.732 -23.565 -25.064 1.00 51.06 189 ILE A O 1
ATOM 1484 N N . LYS A 1 190 ? 26.503 -23.938 -23.739 1.00 58.75 190 LYS A N 1
ATOM 1485 C CA . LYS A 1 190 ? 26.072 -25.260 -23.279 1.00 58.75 190 LYS A CA 1
ATOM 1486 C C . LYS A 1 190 ? 24.927 -25.057 -22.293 1.00 58.75 190 LYS A C 1
ATOM 1488 O O . LYS A 1 190 ? 25.160 -24.695 -21.143 1.00 58.75 190 LYS A O 1
ATOM 1493 N N . ILE A 1 191 ? 23.703 -25.279 -22.758 1.00 61.56 191 ILE A N 1
ATOM 1494 C CA . ILE A 1 191 ? 22.514 -25.347 -21.910 1.00 61.56 191 ILE A CA 1
ATOM 1495 C C . ILE A 1 191 ? 22.710 -26.543 -20.961 1.00 61.56 191 ILE A C 1
ATOM 1497 O O . ILE A 1 191 ? 22.865 -27.665 -21.449 1.00 61.56 191 ILE A O 1
ATOM 1501 N N . PRO A 1 192 ? 22.765 -26.343 -19.632 1.00 54.62 192 PRO A N 1
ATOM 1502 C CA . PRO A 1 192 ? 22.874 -27.449 -18.695 1.00 54.62 192 PRO A CA 1
ATOM 1503 C C . PRO A 1 192 ? 21.592 -28.285 -18.745 1.00 54.62 192 PRO A C 1
ATOM 1505 O O . PRO A 1 192 ? 20.484 -27.779 -18.578 1.00 54.62 192 PRO A O 1
ATOM 1508 N N . GLU A 1 193 ? 21.763 -29.578 -19.004 1.00 60.38 193 GLU A N 1
ATOM 1509 C CA . GLU A 1 193 ? 20.701 -30.575 -19.020 1.00 60.38 193 GLU A CA 1
ATOM 1510 C C . GLU A 1 193 ? 20.051 -30.643 -17.630 1.00 60.38 193 GLU A C 1
ATOM 1512 O O . GLU A 1 193 ? 20.667 -31.046 -16.642 1.00 60.38 193 GLU A O 1
ATOM 1517 N N . VAL A 1 194 ? 18.805 -30.172 -17.537 1.00 68.00 194 VAL A N 1
ATOM 1518 C CA . VAL A 1 194 ? 18.022 -30.173 -16.299 1.00 68.00 194 VAL A CA 1
ATOM 1519 C C . VAL A 1 194 ? 17.650 -31.616 -15.963 1.00 68.00 194 VAL A C 1
ATOM 1521 O O . VAL A 1 194 ? 16.691 -32.173 -16.500 1.00 68.00 194 VAL A O 1
ATOM 1524 N N . VAL A 1 195 ? 18.418 -32.221 -15.058 1.00 61.94 195 VAL A N 1
ATOM 1525 C CA . VAL A 1 195 ? 18.129 -33.532 -14.469 1.00 61.94 195 VAL A CA 1
ATOM 1526 C C . VAL A 1 195 ? 16.825 -33.426 -13.676 1.00 61.94 195 VAL A C 1
ATOM 1528 O O . VAL A 1 195 ? 16.774 -32.823 -12.605 1.00 61.94 195 VAL A O 1
ATOM 1531 N N . ARG A 1 196 ? 15.741 -33.992 -14.215 1.00 57.72 196 ARG A N 1
ATOM 1532 C CA . ARG A 1 196 ? 14.461 -34.104 -13.506 1.00 57.72 196 ARG A CA 1
ATOM 1533 C C . ARG A 1 196 ? 14.597 -35.168 -12.408 1.00 57.72 196 ARG A C 1
ATOM 1535 O O . ARG A 1 196 ? 14.926 -36.307 -12.740 1.00 57.72 196 ARG A O 1
ATOM 1542 N N . PRO A 1 197 ? 14.338 -34.854 -11.127 1.00 57.47 197 PRO A N 1
ATOM 1543 C CA . PRO A 1 197 ? 14.294 -35.876 -10.093 1.00 57.47 197 PRO A CA 1
ATOM 1544 C C . PRO A 1 197 ? 13.092 -36.797 -10.336 1.00 57.47 197 PRO A C 1
ATOM 1546 O O . PRO A 1 197 ? 11.965 -36.335 -10.523 1.00 57.47 197 PRO A O 1
ATOM 1549 N N . ALA A 1 198 ? 13.348 -38.104 -10.353 1.00 58.31 198 ALA A N 1
ATOM 1550 C CA . ALA A 1 198 ? 12.315 -39.125 -10.405 1.00 58.31 198 ALA A CA 1
ATOM 1551 C C . ALA A 1 198 ? 11.427 -39.004 -9.157 1.00 58.31 198 ALA A C 1
ATOM 1553 O O . ALA A 1 198 ? 11.884 -39.200 -8.032 1.00 58.31 198 ALA A O 1
ATOM 1554 N N . VAL A 1 199 ? 10.161 -38.647 -9.364 1.00 57.97 199 VAL A N 1
ATOM 1555 C CA . VAL A 1 199 ? 9.133 -38.634 -8.322 1.00 57.97 199 VAL A CA 1
ATOM 1556 C C . VAL A 1 199 ? 8.785 -40.088 -8.022 1.00 57.97 199 VAL A C 1
ATOM 1558 O O . VAL A 1 199 ? 8.022 -40.717 -8.750 1.00 57.97 199 VAL A O 1
ATOM 1561 N N . SER A 1 200 ? 9.399 -40.639 -6.980 1.00 58.28 200 SER A N 1
ATOM 1562 C CA . SER A 1 200 ? 9.011 -41.923 -6.409 1.00 58.28 200 SER A CA 1
ATOM 1563 C C . SER A 1 200 ? 7.646 -41.791 -5.731 1.00 58.28 200 SER A C 1
ATOM 1565 O O . SER A 1 200 ? 7.442 -40.928 -4.877 1.00 58.28 200 SER A O 1
ATOM 1567 N N . GLU A 1 201 ? 6.741 -42.659 -6.162 1.00 51.97 201 GLU A N 1
ATOM 1568 C CA . GLU A 1 201 ? 5.395 -42.952 -5.675 1.00 51.97 201 GLU A CA 1
ATOM 1569 C C . GLU A 1 201 ? 5.174 -42.639 -4.183 1.00 51.97 201 GLU A C 1
ATOM 1571 O O . GLU A 1 201 ? 5.687 -43.309 -3.287 1.00 51.97 201 GLU A O 1
ATOM 1576 N N . ILE A 1 202 ? 4.362 -41.614 -3.911 1.00 49.31 202 ILE A N 1
ATOM 1577 C CA . ILE A 1 202 ? 3.829 -41.346 -2.574 1.00 49.31 202 ILE A CA 1
ATOM 1578 C C . ILE A 1 202 ? 2.718 -42.369 -2.327 1.00 49.31 202 ILE A C 1
ATOM 1580 O O . ILE A 1 202 ? 1.623 -42.259 -2.876 1.00 49.31 202 ILE A O 1
ATOM 1584 N N . GLY A 1 203 ? 3.023 -43.378 -1.510 1.00 48.84 203 GLY A N 1
ATOM 1585 C CA . GLY A 1 203 ? 2.081 -44.404 -1.077 1.00 48.84 203 GLY A CA 1
ATOM 1586 C C . GLY A 1 203 ? 0.862 -43.802 -0.377 1.00 48.84 203 GLY A C 1
ATOM 1587 O O . GLY A 1 203 ? 0.950 -43.231 0.710 1.00 48.84 203 GLY A O 1
ATOM 1588 N N . THR A 1 204 ? -0.302 -43.957 -0.998 1.00 51.44 204 THR A N 1
ATOM 1589 C CA . THR A 1 204 ? -1.617 -43.611 -0.458 1.00 51.44 204 THR A CA 1
ATOM 1590 C C . THR A 1 204 ? -2.132 -44.728 0.451 1.00 51.44 204 THR A C 1
ATOM 1592 O O . THR A 1 204 ? -3.061 -45.454 0.118 1.00 51.44 204 THR A O 1
ATOM 1595 N N . SER A 1 205 ? -1.556 -44.865 1.645 1.00 47.22 205 SER A N 1
ATOM 1596 C CA . SER A 1 205 ? -2.133 -45.700 2.710 1.00 47.22 205 SER A CA 1
ATOM 1597 C C . SER A 1 205 ? -2.426 -44.855 3.948 1.00 47.22 205 SER A C 1
ATOM 1599 O O . SER A 1 205 ? -1.792 -44.999 4.991 1.00 47.22 205 SER A O 1
ATOM 1601 N N . PHE A 1 206 ? -3.398 -43.946 3.837 1.00 45.91 206 PHE A N 1
ATOM 1602 C CA . PHE A 1 206 ? -3.998 -43.321 5.014 1.00 45.91 206 PHE A CA 1
ATOM 1603 C C . PHE A 1 206 ? -5.008 -44.291 5.625 1.00 45.91 206 PHE A C 1
ATOM 1605 O O . PHE A 1 206 ? -6.157 -44.395 5.195 1.00 45.91 206 PHE A O 1
ATOM 1612 N N . ASN A 1 207 ? -4.541 -45.016 6.637 1.00 57.41 207 ASN A N 1
ATOM 1613 C CA . ASN A 1 207 ? -5.367 -45.832 7.507 1.00 57.41 207 ASN A CA 1
ATOM 1614 C C . ASN A 1 207 ? -6.291 -44.893 8.306 1.00 57.41 207 ASN A C 1
ATOM 1616 O O . ASN A 1 207 ? -5.834 -44.144 9.171 1.00 57.41 207 ASN A O 1
ATOM 1620 N N . ARG A 1 208 ? -7.587 -44.865 7.965 1.00 45.69 208 ARG A N 1
ATOM 1621 C CA . ARG A 1 208 ? -8.620 -44.140 8.720 1.00 45.69 208 ARG A CA 1
ATOM 1622 C C . ARG A 1 208 ? -8.899 -44.894 10.019 1.00 45.69 208 ARG A C 1
ATOM 1624 O O . ARG A 1 208 ? -9.919 -45.567 10.145 1.00 45.69 208 ARG A O 1
ATOM 1631 N N . GLU A 1 209 ? -8.007 -44.774 10.994 1.00 60.78 209 GLU A N 1
ATOM 1632 C CA . GLU A 1 209 ? -8.373 -45.109 12.364 1.00 60.78 209 GLU A CA 1
ATOM 1633 C C . GLU A 1 209 ? -9.390 -44.075 12.852 1.00 60.78 209 GLU A C 1
ATOM 1635 O O . GLU A 1 209 ? -9.157 -42.868 12.885 1.00 60.78 209 GLU A O 1
ATOM 1640 N N . SER A 1 210 ? -10.579 -44.580 13.155 1.00 55.84 210 SER A N 1
ATOM 1641 C CA . SER A 1 210 ? -11.716 -43.861 13.707 1.00 55.84 210 SER A CA 1
ATOM 1642 C C . SER A 1 210 ? -11.316 -43.066 14.952 1.00 55.84 210 SER A C 1
ATOM 1644 O O . SER A 1 210 ? -11.205 -43.618 16.048 1.00 55.84 210 SER A O 1
ATOM 1646 N N . ILE A 1 211 ? -11.134 -41.757 14.778 1.00 55.41 211 ILE A N 1
ATOM 1647 C CA . ILE A 1 211 ? -10.963 -40.797 15.868 1.00 55.41 211 ILE A CA 1
ATOM 1648 C C . ILE A 1 211 ? -12.267 -40.786 16.671 1.00 55.41 211 ILE A C 1
ATOM 1650 O O . ILE A 1 211 ? -13.290 -40.258 16.232 1.00 55.41 211 ILE A O 1
ATOM 1654 N N . LYS A 1 212 ? -12.242 -41.405 17.854 1.00 61.47 212 LYS A N 1
ATOM 1655 C CA . LYS A 1 212 ? -13.317 -41.301 18.843 1.00 61.47 212 LYS A CA 1
ATOM 1656 C C . LYS A 1 212 ? -13.319 -39.875 19.386 1.00 61.47 212 LYS A C 1
ATOM 1658 O O . LYS A 1 212 ? -12.477 -39.522 20.204 1.00 61.47 212 LYS A O 1
ATOM 1663 N N . VAL A 1 213 ? -14.257 -39.059 18.917 1.00 55.38 213 VAL A N 1
ATOM 1664 C CA . VAL A 1 213 ? -14.507 -37.727 19.475 1.00 55.38 213 VAL A CA 1
ATOM 1665 C C . VAL A 1 213 ? -15.139 -37.907 20.864 1.00 55.38 213 VAL A C 1
ATOM 1667 O O . VAL A 1 213 ? -16.194 -38.539 20.958 1.00 55.38 213 VAL A O 1
ATOM 1670 N N . PRO A 1 214 ? -14.530 -37.408 21.954 1.00 52.72 214 PRO A N 1
ATOM 1671 C CA . PRO A 1 214 ? -15.135 -37.473 23.279 1.00 52.72 214 PRO A CA 1
ATOM 1672 C C . PRO A 1 214 ? -16.348 -36.531 23.344 1.00 52.72 214 PRO A C 1
ATOM 1674 O O . PRO A 1 214 ? -16.211 -35.312 23.376 1.00 52.72 214 PRO A O 1
ATOM 1677 N N . THR A 1 215 ? -17.554 -37.096 23.379 1.00 61.34 215 THR A N 1
ATOM 1678 C CA . THR A 1 215 ? -18.845 -36.383 23.433 1.00 61.34 215 THR A CA 1
ATOM 1679 C C . THR A 1 215 ? -19.219 -35.871 24.828 1.00 61.34 215 THR A C 1
ATOM 1681 O O . THR A 1 215 ? -20.395 -35.856 25.175 1.00 61.34 215 THR A O 1
ATOM 1684 N N . ASN A 1 216 ? -18.262 -35.466 25.667 1.00 58.66 216 ASN A N 1
ATOM 1685 C CA . ASN A 1 216 ? -18.586 -35.087 27.046 1.00 58.66 216 ASN A CA 1
ATOM 1686 C C . ASN A 1 216 ? -17.845 -33.835 27.518 1.00 58.66 216 ASN A C 1
ATOM 1688 O O . ASN A 1 216 ? -16.985 -33.888 28.391 1.00 58.66 216 ASN A O 1
ATOM 1692 N N . ILE A 1 217 ? -18.202 -32.692 26.932 1.00 52.81 217 ILE A N 1
ATOM 1693 C CA . ILE A 1 217 ? -17.973 -31.382 27.544 1.00 52.81 217 ILE A CA 1
ATOM 1694 C C . ILE A 1 217 ? -19.277 -30.598 27.403 1.00 52.81 217 ILE A C 1
ATOM 1696 O O . ILE A 1 217 ? -19.471 -29.826 26.470 1.00 52.81 217 ILE A O 1
ATOM 1700 N N . VAL A 1 218 ? -20.208 -30.858 28.320 1.00 67.25 218 VAL A N 1
ATOM 1701 C CA . VAL A 1 218 ? -21.311 -29.938 28.604 1.00 67.25 218 VAL A CA 1
ATOM 1702 C C . VAL A 1 218 ? -20.714 -28.846 29.495 1.00 67.25 218 VAL A C 1
ATOM 1704 O O . VAL A 1 218 ? -20.332 -29.158 30.626 1.00 67.25 218 VAL A O 1
ATOM 1707 N N . PRO A 1 219 ? -20.551 -27.597 29.026 1.00 65.81 219 PRO A N 1
ATOM 1708 C CA . PRO A 1 219 ? -20.127 -26.522 29.909 1.00 65.81 219 PRO A CA 1
ATOM 1709 C C . PRO A 1 219 ? -21.214 -26.298 30.976 1.00 65.81 219 PRO A C 1
ATOM 1711 O O . PRO A 1 219 ? -22.402 -26.281 30.637 1.00 65.81 219 PRO A O 1
ATOM 1714 N N . PRO A 1 220 ? -20.850 -26.152 32.262 1.00 71.38 220 PRO A N 1
ATOM 1715 C CA . PRO A 1 220 ? -21.823 -25.849 33.302 1.00 71.38 220 PRO A CA 1
ATOM 1716 C C . PRO A 1 220 ? -22.487 -24.488 33.031 1.00 71.38 220 PRO A C 1
ATOM 1718 O O . PRO A 1 220 ? -21.842 -23.588 32.482 1.00 71.38 220 PRO A O 1
ATOM 1721 N N . PRO A 1 221 ? -23.762 -24.309 33.418 1.00 66.38 221 PRO A N 1
ATOM 1722 C CA . PRO A 1 221 ? -24.450 -23.036 33.270 1.00 66.38 221 PRO A CA 1
ATOM 1723 C C . PRO A 1 221 ? -23.732 -21.960 34.091 1.00 66.38 221 PRO A C 1
ATOM 1725 O O . PRO A 1 221 ? -23.571 -22.078 35.307 1.00 66.38 221 PRO A O 1
ATOM 1728 N N . VAL A 1 222 ? -23.292 -20.903 33.411 1.00 63.50 222 VAL A N 1
ATOM 1729 C CA . VAL A 1 222 ? -22.721 -19.717 34.047 1.00 63.50 222 VAL A CA 1
ATOM 1730 C C . VAL A 1 222 ? -23.870 -18.942 34.694 1.00 63.50 222 VAL A C 1
ATOM 1732 O O . VAL A 1 222 ? -24.654 -18.289 34.008 1.00 63.50 222 VAL A O 1
ATOM 1735 N N . ASN A 1 223 ? -23.993 -19.043 36.018 1.00 56.97 223 ASN A N 1
ATOM 1736 C CA . ASN A 1 223 ? -24.902 -18.213 36.805 1.00 56.97 223 ASN A CA 1
ATOM 1737 C C . ASN A 1 223 ? -24.381 -16.768 36.832 1.00 56.97 223 ASN A C 1
ATOM 1739 O O . ASN A 1 223 ? -23.468 -16.443 37.588 1.00 56.97 223 ASN A O 1
ATOM 1743 N N . PHE A 1 224 ? -24.985 -15.899 36.022 1.00 51.84 224 PHE A N 1
ATOM 1744 C CA . PHE A 1 224 ? -24.833 -14.443 36.100 1.00 51.84 224 PHE A CA 1
ATOM 1745 C C . PHE A 1 224 ? -25.811 -13.855 37.129 1.00 51.84 224 PHE A C 1
ATOM 1747 O O . PHE A 1 224 ? -26.699 -13.081 36.785 1.00 51.84 224 PHE A O 1
ATOM 1754 N N . SER A 1 225 ? -25.650 -14.223 38.398 1.00 57.44 225 SER A N 1
ATOM 1755 C CA . SER A 1 225 ? -26.274 -13.497 39.506 1.00 57.44 225 SER A CA 1
ATOM 1756 C C . SER A 1 225 ? -25.191 -13.054 40.478 1.00 57.44 225 SER A C 1
ATOM 1758 O O . SER A 1 225 ? -24.363 -13.850 40.906 1.00 57.44 225 SER A O 1
ATOM 1760 N N . ASP A 1 226 ? -25.249 -11.767 40.804 1.00 53.75 226 ASP A N 1
ATOM 1761 C CA . ASP A 1 226 ? -24.538 -11.082 41.880 1.00 53.75 226 ASP A CA 1
ATOM 1762 C C . ASP A 1 226 ? -23.093 -10.656 41.599 1.00 53.75 226 ASP A C 1
ATOM 1764 O O . ASP A 1 226 ? -22.119 -11.320 41.952 1.00 53.75 226 ASP A O 1
ATOM 1768 N N . LYS A 1 227 ? -22.971 -9.441 41.047 1.00 46.12 227 LYS A N 1
ATOM 1769 C CA . LYS A 1 227 ? -22.254 -8.326 41.696 1.00 46.12 227 LYS A CA 1
ATOM 1770 C C . LYS A 1 227 ? -22.474 -7.033 40.911 1.00 46.12 227 LYS A C 1
ATOM 1772 O O . LYS A 1 227 ? -21.739 -6.696 39.988 1.00 46.12 227 LYS A O 1
ATOM 1777 N N . VAL A 1 228 ? -23.496 -6.288 41.325 1.00 50.31 228 VAL A N 1
ATOM 1778 C CA . VAL A 1 228 ? -23.574 -4.844 41.089 1.00 50.31 228 VAL A CA 1
ATOM 1779 C C . VAL A 1 228 ? -22.459 -4.217 41.927 1.00 50.31 228 VAL A C 1
ATOM 1781 O O . VAL A 1 228 ? -22.624 -3.989 43.121 1.00 50.31 228 VAL A O 1
ATOM 1784 N N . ASN A 1 229 ? -21.291 -4.015 41.319 1.00 46.12 229 ASN A N 1
ATOM 1785 C CA . ASN A 1 229 ? -20.260 -3.155 41.886 1.00 46.12 229 ASN A CA 1
ATOM 1786 C C . ASN A 1 229 ? -20.671 -1.707 41.613 1.00 46.12 229 ASN A C 1
ATOM 1788 O O . ASN A 1 229 ? -20.517 -1.191 40.507 1.00 46.12 229 ASN A O 1
ATOM 1792 N N . THR A 1 230 ? -21.222 -1.071 42.638 1.00 53.84 230 THR A N 1
ATOM 1793 C CA . THR A 1 230 ? -21.380 0.375 42.740 1.00 53.84 230 THR A CA 1
ATOM 1794 C C . THR A 1 230 ? -20.005 1.028 42.608 1.00 53.84 230 THR A C 1
ATOM 1796 O O . THR A 1 230 ? -19.141 0.878 43.470 1.00 53.84 230 THR A O 1
ATOM 1799 N N . VAL A 1 231 ? -19.793 1.740 41.504 1.00 55.31 231 VAL A N 1
ATOM 1800 C CA . VAL A 1 231 ? -18.654 2.643 41.328 1.00 55.31 231 VAL A CA 1
ATOM 1801 C C . VAL A 1 231 ? -18.888 3.856 42.237 1.00 55.31 231 VAL A C 1
ATOM 1803 O O . VAL A 1 231 ? -19.955 4.466 42.140 1.00 55.31 231 VAL A O 1
ATOM 1806 N N . PRO A 1 232 ? -17.952 4.227 43.128 1.00 56.28 232 PRO A N 1
ATOM 1807 C CA . PRO A 1 232 ? -18.072 5.464 43.881 1.00 56.28 232 PRO A CA 1
ATOM 1808 C C . PRO A 1 232 ? -17.888 6.649 42.927 1.00 56.28 232 PRO A C 1
ATOM 1810 O O . PRO A 1 232 ? -16.848 6.793 42.283 1.00 56.28 232 PRO A O 1
ATOM 1813 N N . HIS A 1 233 ? -18.913 7.496 42.838 1.00 45.97 233 HIS A N 1
ATOM 1814 C CA . HIS A 1 233 ? -18.786 8.839 42.290 1.00 45.97 233 HIS A CA 1
ATOM 1815 C C . HIS A 1 233 ? -17.743 9.597 43.113 1.00 45.97 233 HIS A C 1
ATOM 1817 O O . HIS A 1 233 ? -17.963 9.903 44.282 1.00 45.97 233 HIS A O 1
ATOM 1823 N N . GLN A 1 234 ? -16.601 9.880 42.497 1.00 47.78 234 GLN A N 1
ATOM 1824 C CA . GLN A 1 234 ? -15.632 10.827 43.019 1.00 47.78 234 GLN A CA 1
ATOM 1825 C C . GLN A 1 234 ? -16.081 12.221 42.564 1.00 47.78 234 GLN A C 1
ATOM 1827 O O . GLN A 1 234 ? -15.882 12.608 41.411 1.00 47.78 234 GLN A O 1
ATOM 1832 N N . GLU A 1 235 ? -16.775 12.930 43.455 1.00 40.28 235 GLU A N 1
ATOM 1833 C CA . GLU A 1 235 ? -17.011 14.370 43.355 1.00 40.28 235 GLU A CA 1
ATOM 1834 C C . GLU A 1 235 ? -15.651 15.072 43.352 1.00 40.28 235 GLU A C 1
ATOM 1836 O O . GLU A 1 235 ? -14.943 15.103 44.356 1.00 40.28 235 GLU A O 1
ATOM 1841 N N . ASN A 1 236 ? -15.261 15.608 42.198 1.00 50.19 236 ASN A N 1
ATOM 1842 C CA . ASN A 1 236 ? -14.205 16.602 42.147 1.00 50.19 236 ASN A CA 1
ATOM 1843 C C . ASN A 1 236 ? -14.835 17.955 42.472 1.00 50.19 236 ASN A C 1
ATOM 1845 O O . ASN A 1 236 ? -15.508 18.557 41.633 1.00 50.19 236 ASN A O 1
ATOM 1849 N N . ASP A 1 237 ? -14.595 18.399 43.703 1.00 44.03 237 ASP A N 1
ATOM 1850 C CA . ASP A 1 237 ? -14.710 19.782 44.148 1.00 44.03 237 ASP A CA 1
ATOM 1851 C C . ASP A 1 237 ? -13.962 20.705 43.176 1.00 44.03 237 ASP A C 1
ATOM 1853 O O . ASP A 1 237 ? -12.729 20.753 43.143 1.00 44.03 237 ASP A O 1
ATOM 1857 N N . ILE A 1 238 ? -14.716 21.467 42.384 1.00 53.41 238 ILE A N 1
ATOM 1858 C CA . ILE A 1 238 ? -14.198 22.632 41.671 1.00 53.41 238 ILE A CA 1
ATOM 1859 C C . ILE A 1 238 ? -14.556 23.840 42.531 1.00 53.41 238 ILE A C 1
ATOM 1861 O O . ILE A 1 238 ? -15.715 24.240 42.642 1.00 53.41 238 ILE A O 1
ATOM 1865 N N . SER A 1 239 ? -13.542 24.386 43.188 1.00 57.28 239 SER A N 1
ATOM 1866 C CA . SER A 1 239 ? -13.628 25.574 44.026 1.00 57.28 239 SER A CA 1
ATOM 1867 C C . SER A 1 239 ? -14.030 26.832 43.228 1.00 57.28 239 SER A C 1
ATOM 1869 O O . SER A 1 239 ? -13.752 26.940 42.030 1.00 57.28 239 SER A O 1
ATOM 1871 N N . PRO A 1 240 ? -14.675 27.821 43.880 1.00 59.47 240 PRO A N 1
ATOM 1872 C CA . PRO A 1 240 ? -15.156 29.029 43.224 1.00 59.47 240 PRO A CA 1
ATOM 1873 C C . PRO A 1 240 ? -14.056 30.098 43.168 1.00 59.47 240 PRO A C 1
ATOM 1875 O O . PRO A 1 240 ? -13.702 30.691 44.189 1.00 59.47 240 PRO A O 1
ATOM 1878 N N . ILE A 1 241 ? -13.552 30.414 41.973 1.00 54.16 241 ILE A N 1
ATOM 1879 C CA . ILE A 1 241 ? -12.759 31.635 41.778 1.00 54.16 241 ILE A CA 1
ATOM 1880 C C . ILE A 1 241 ? -13.723 32.819 41.689 1.00 54.16 241 ILE A C 1
ATOM 1882 O O . ILE A 1 241 ? -14.453 33.021 40.718 1.00 54.16 241 ILE A O 1
ATOM 1886 N N . GLN A 1 242 ? -13.731 33.582 42.777 1.00 47.66 242 GLN A N 1
ATOM 1887 C CA . GLN A 1 242 ? -14.400 34.860 42.925 1.00 47.66 242 GLN A CA 1
ATOM 1888 C C . GLN A 1 242 ? -13.834 35.916 41.964 1.00 47.66 242 GLN A C 1
ATOM 1890 O O . GLN A 1 242 ? -12.629 36.112 41.863 1.00 47.66 242 GLN A O 1
ATOM 1895 N N . LYS A 1 243 ? -14.770 36.634 41.332 1.00 48.53 243 LYS A N 1
ATOM 1896 C CA . LYS A 1 243 ? -14.817 38.096 41.154 1.00 48.53 243 LYS A CA 1
ATOM 1897 C C . LYS A 1 243 ? -13.482 38.855 41.244 1.00 48.53 243 LYS A C 1
ATOM 1899 O O . LYS A 1 243 ? -12.991 39.100 42.342 1.00 48.53 243 LYS A O 1
ATOM 1904 N N . LEU A 1 244 ? -13.092 39.488 40.135 1.00 40.53 244 LEU A N 1
ATOM 1905 C CA . LEU A 1 244 ? -12.516 40.831 40.201 1.00 40.53 244 LEU A CA 1
ATOM 1906 C C . LEU A 1 244 ? -13.027 41.724 39.059 1.00 40.53 244 LEU A C 1
ATOM 1908 O O . LEU A 1 244 ? -12.756 41.494 37.889 1.00 40.53 244 LEU A O 1
ATOM 1912 N N . ALA A 1 245 ? -13.824 42.701 39.489 1.00 43.53 245 ALA A N 1
ATOM 1913 C CA . ALA A 1 245 ? -14.009 44.061 38.992 1.00 43.53 245 ALA A CA 1
ATOM 1914 C C . ALA A 1 245 ? -14.103 44.349 37.480 1.00 43.53 245 ALA A C 1
ATOM 1916 O O . ALA A 1 245 ? -13.146 44.299 36.717 1.00 43.53 245 ALA A O 1
ATOM 1917 N N . GLN A 1 246 ? -15.284 44.863 37.143 1.00 50.78 246 GLN A N 1
ATOM 1918 C CA . GLN A 1 246 ? -15.531 45.882 36.132 1.00 50.78 246 GLN A CA 1
ATOM 1919 C C . GLN A 1 246 ? -14.539 47.056 36.259 1.00 50.78 246 GLN A C 1
ATOM 1921 O O . GLN A 1 246 ? -14.398 47.627 37.341 1.00 50.78 246 GLN A O 1
ATOM 1926 N N . SER A 1 247 ? -13.970 47.513 35.146 1.00 46.00 247 SER A N 1
ATOM 1927 C CA . SER A 1 247 ? -13.691 48.937 34.955 1.00 46.00 247 SER A CA 1
ATOM 1928 C C . SER A 1 247 ? -13.901 49.312 33.489 1.00 46.00 247 SER A C 1
ATOM 1930 O O . SER A 1 247 ? -13.461 48.638 32.561 1.00 46.00 247 SER A O 1
ATOM 1932 N N . ALA A 1 248 ? -14.703 50.355 33.304 1.00 51.72 248 ALA A N 1
ATOM 1933 C CA . ALA A 1 248 ? -15.052 50.932 32.024 1.00 51.72 248 ALA A CA 1
ATOM 1934 C C . ALA A 1 248 ? -13.843 51.653 31.411 1.00 51.72 248 ALA A C 1
ATOM 1936 O O . ALA A 1 248 ? -13.093 52.326 32.114 1.00 51.72 248 ALA A O 1
ATOM 1937 N N . GLY A 1 249 ? -13.704 51.554 30.091 1.00 40.59 249 GLY A N 1
ATOM 1938 C CA . GLY A 1 249 ? -12.664 52.232 29.327 1.00 40.59 249 GLY A CA 1
ATOM 1939 C C . GLY A 1 249 ? -13.032 52.288 27.853 1.00 40.59 249 GLY A C 1
ATOM 1940 O O . GLY A 1 249 ? -12.636 51.434 27.070 1.00 40.59 249 GLY A O 1
ATOM 1941 N N . VAL A 1 250 ? -13.831 53.295 27.505 1.00 55.69 250 VAL A N 1
ATOM 1942 C CA . VAL A 1 250 ? -13.956 53.858 26.154 1.00 55.69 250 VAL A CA 1
ATOM 1943 C C . VAL A 1 250 ? -12.555 54.088 25.583 1.00 55.69 250 VAL A C 1
ATOM 1945 O O . VAL A 1 250 ? -11.768 54.706 26.285 1.00 55.69 250 VAL A O 1
ATOM 1948 N N . ILE A 1 251 ? -12.265 53.641 24.352 1.00 41.38 251 ILE A N 1
ATOM 1949 C CA . ILE A 1 251 ? -11.377 54.282 23.354 1.00 41.38 251 ILE A CA 1
ATOM 1950 C C . ILE A 1 251 ? -11.440 53.475 22.039 1.00 41.38 251 ILE A C 1
ATOM 1952 O O . ILE A 1 251 ? -11.124 52.292 22.007 1.00 41.38 251 ILE A O 1
ATOM 1956 N N . GLY A 1 252 ? -11.822 54.166 20.960 1.00 37.84 252 GLY A N 1
ATOM 1957 C CA . GLY A 1 252 ? -11.202 54.058 19.635 1.00 37.84 252 GLY A CA 1
ATOM 1958 C C . GLY A 1 252 ? -11.427 52.793 18.808 1.00 37.84 252 GLY A C 1
ATOM 1959 O O . GLY A 1 252 ? -10.644 51.853 18.864 1.00 37.84 252 GLY A O 1
ATOM 1960 N N . THR A 1 253 ? -12.402 52.846 17.905 1.00 46.97 253 THR A N 1
ATOM 1961 C CA . THR A 1 253 ? -12.372 52.110 16.633 1.00 46.97 253 THR A CA 1
ATOM 1962 C C . THR A 1 253 ? -11.215 52.612 15.759 1.00 46.97 253 THR A C 1
ATOM 1964 O O . THR A 1 253 ? -11.230 53.793 15.403 1.00 46.97 253 THR A O 1
ATOM 1967 N N . PRO A 1 254 ? -10.250 51.773 15.339 1.00 48.75 254 PRO A N 1
ATOM 1968 C CA . PRO A 1 254 ? -9.474 52.062 14.148 1.00 48.75 254 PRO A CA 1
ATOM 1969 C C . PRO A 1 254 ? -10.306 51.678 12.921 1.00 48.75 254 PRO A C 1
ATOM 1971 O O . PRO A 1 254 ? -10.570 50.509 12.639 1.00 48.75 254 PRO A O 1
ATOM 1974 N N . GLU A 1 255 ? -10.744 52.710 12.214 1.00 43.91 255 GLU A N 1
ATOM 1975 C CA . GLU A 1 255 ? -11.241 52.661 10.848 1.00 43.91 255 GLU A CA 1
ATOM 1976 C C . GLU A 1 255 ? -10.100 52.163 9.945 1.00 43.91 255 GLU A C 1
ATOM 1978 O O . GLU A 1 255 ? -9.202 52.914 9.569 1.00 43.91 255 GLU A O 1
ATOM 1983 N N . VAL A 1 256 ? -10.082 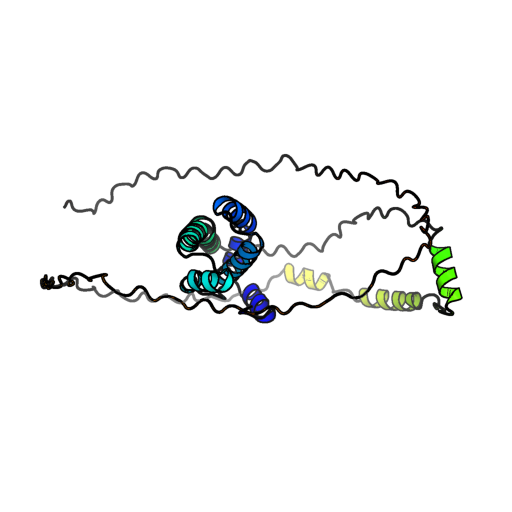50.859 9.659 1.00 43.38 256 VAL A N 1
ATOM 1984 C CA . VAL A 1 256 ? -9.169 50.284 8.669 1.00 43.38 256 VAL A CA 1
ATOM 1985 C C . VAL A 1 256 ? -9.863 50.373 7.318 1.00 43.38 256 VAL A C 1
ATOM 1987 O O . VAL A 1 256 ? -10.768 49.597 7.004 1.00 43.38 256 VAL A O 1
ATOM 1990 N N . SER A 1 257 ? -9.437 51.353 6.528 1.00 43.94 257 SER A N 1
ATOM 1991 C CA . SER A 1 257 ? -9.731 51.488 5.108 1.00 43.94 257 SER A CA 1
ATOM 1992 C C . SER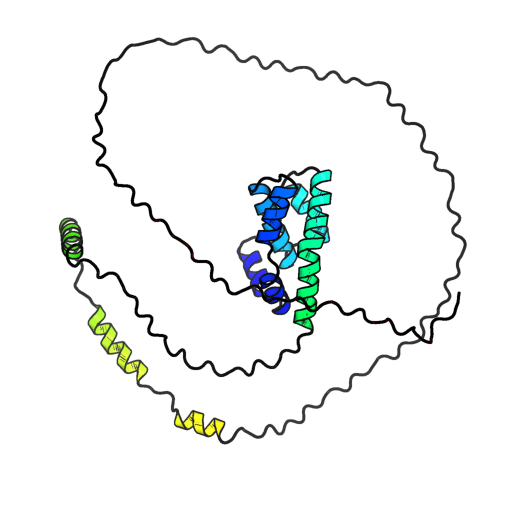 A 1 257 ? -9.160 50.286 4.351 1.00 43.94 257 SER A C 1
ATOM 1994 O O . SER A 1 257 ? -8.034 50.285 3.860 1.00 43.94 257 SER A O 1
ATOM 1996 N N . GLY A 1 258 ? -9.957 49.221 4.276 1.00 39.09 258 GLY A N 1
ATOM 1997 C CA . GLY A 1 258 ? -9.695 48.081 3.410 1.00 39.09 258 GLY A CA 1
ATOM 1998 C C . GLY A 1 258 ? -9.802 48.512 1.953 1.00 39.09 258 GLY A C 1
ATOM 1999 O O . GLY A 1 258 ? -10.898 48.622 1.404 1.00 39.09 258 GLY A O 1
ATOM 2000 N N . THR A 1 259 ? -8.658 48.759 1.321 1.00 44.31 259 THR A N 1
ATOM 2001 C CA . THR A 1 259 ? -8.522 48.799 -0.132 1.00 44.31 259 THR A CA 1
ATOM 2002 C C . THR A 1 259 ? -9.040 47.480 -0.697 1.00 44.31 259 THR A C 1
ATOM 2004 O O . THR A 1 259 ? -8.531 46.399 -0.404 1.00 44.31 259 THR A O 1
ATOM 2007 N N . GLY A 1 260 ? -10.118 47.576 -1.474 1.00 41.81 260 GLY A N 1
ATOM 2008 C CA . GLY A 1 260 ? -10.777 46.440 -2.095 1.00 41.81 260 GLY A CA 1
ATOM 2009 C C . GLY A 1 260 ? -9.824 45.674 -3.004 1.00 41.81 260 GLY A C 1
ATOM 2010 O O . GLY A 1 260 ? -9.497 46.124 -4.100 1.00 41.81 260 GLY A O 1
ATOM 2011 N N . ILE A 1 261 ? -9.430 44.479 -2.570 1.00 46.50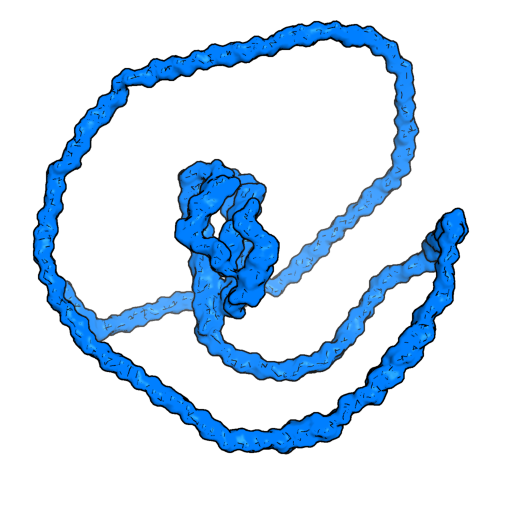 261 ILE A N 1
ATOM 2012 C CA . ILE A 1 261 ? -8.903 43.461 -3.470 1.00 46.50 261 ILE A CA 1
ATOM 2013 C C . ILE A 1 261 ? -10.112 42.889 -4.207 1.00 46.50 261 ILE A C 1
ATOM 2015 O O . ILE A 1 261 ? -10.891 42.099 -3.673 1.00 46.50 261 ILE A O 1
ATOM 2019 N N . VAL A 1 262 ? -10.296 43.364 -5.436 1.00 47.12 262 VAL A N 1
ATOM 2020 C CA . VAL A 1 262 ? -11.255 42.831 -6.400 1.00 47.12 262 VAL A CA 1
ATOM 2021 C C . VAL A 1 262 ? -10.938 41.350 -6.593 1.00 47.12 262 VAL A C 1
ATOM 2023 O O . VAL A 1 262 ? -9.916 40.985 -7.170 1.00 47.12 262 VAL A O 1
ATOM 2026 N N . GLY A 1 263 ? -11.807 40.494 -6.055 1.00 40.53 263 GLY A N 1
ATOM 2027 C CA . GLY A 1 263 ? -11.723 39.047 -6.188 1.00 40.53 263 GLY A CA 1
ATOM 2028 C C . GLY A 1 263 ? -11.901 38.626 -7.642 1.00 40.53 263 GLY A C 1
ATOM 2029 O O . GLY A 1 263 ? -13.022 38.448 -8.122 1.00 40.53 263 GLY A O 1
ATOM 2030 N N . SER A 1 264 ? -10.784 38.442 -8.338 1.00 44.44 264 SER A N 1
ATOM 2031 C CA . SER A 1 264 ? -10.715 37.757 -9.622 1.00 44.44 264 SER A CA 1
ATOM 2032 C C . SER A 1 264 ? -11.217 36.324 -9.441 1.00 44.44 264 SER A C 1
ATOM 2034 O O . SER A 1 264 ? -10.510 35.462 -8.920 1.00 44.44 264 SER A O 1
ATOM 2036 N N . LYS A 1 265 ? -12.457 36.057 -9.864 1.00 43.31 265 LYS A N 1
ATOM 2037 C CA . LYS A 1 265 ? -12.983 34.701 -10.064 1.00 43.31 265 LYS A CA 1
ATOM 2038 C C . LYS A 1 265 ? -12.130 33.992 -11.121 1.00 43.31 265 LYS A C 1
ATOM 2040 O O . LYS A 1 265 ? -12.440 34.045 -12.308 1.00 43.31 265 LYS A O 1
ATOM 2045 N N . LEU A 1 266 ? -11.076 33.306 -10.695 1.00 40.19 266 LEU A N 1
ATOM 2046 C CA . LEU A 1 266 ? -10.394 32.310 -11.515 1.00 40.19 266 LEU A CA 1
ATOM 2047 C C . LEU A 1 266 ? -11.280 31.060 -11.566 1.00 40.19 266 LEU A C 1
ATOM 2049 O O . LEU A 1 266 ? -11.149 30.138 -10.766 1.00 40.19 266 LEU A O 1
ATOM 2053 N N . GLN A 1 267 ? -12.236 31.054 -12.496 1.00 39.19 267 GLN A N 1
ATOM 2054 C CA . GLN A 1 267 ? -12.917 29.829 -12.903 1.00 39.19 267 GLN A CA 1
ATOM 2055 C C . GLN A 1 267 ? -11.942 29.015 -13.758 1.00 39.19 267 GLN A C 1
ATOM 2057 O O . GLN A 1 267 ? -11.878 29.173 -14.974 1.00 39.19 267 GLN A O 1
ATOM 2062 N N . ALA A 1 268 ? -11.152 28.156 -13.119 1.00 40.75 268 ALA A N 1
ATOM 2063 C CA . ALA A 1 268 ? -10.390 27.135 -13.823 1.00 40.75 268 ALA A CA 1
ATOM 2064 C C . ALA A 1 268 ? -11.358 26.033 -14.284 1.00 40.75 268 ALA A C 1
ATOM 2066 O O . ALA A 1 268 ? -11.638 25.076 -13.565 1.00 40.75 268 ALA A O 1
ATOM 2067 N N . THR A 1 269 ? -11.916 26.176 -15.486 1.00 38.66 269 THR A N 1
ATOM 2068 C CA . THR A 1 269 ? -12.633 25.088 -16.158 1.00 38.66 269 THR A CA 1
ATOM 2069 C C . THR A 1 269 ? -11.621 24.052 -16.643 1.00 38.66 269 THR A C 1
ATOM 2071 O O . THR A 1 269 ? -11.039 24.202 -17.717 1.00 38.66 269 THR A O 1
ATOM 2074 N N . PHE A 1 270 ? -11.415 22.992 -15.862 1.00 39.88 270 PHE A N 1
ATOM 2075 C CA . PHE A 1 270 ? -10.734 21.788 -16.332 1.00 39.88 270 PHE A CA 1
ATOM 2076 C C . PHE A 1 270 ? -11.634 21.078 -17.352 1.00 39.88 270 PHE A C 1
ATOM 2078 O O . PHE A 1 270 ? -12.619 20.430 -16.999 1.00 39.88 270 PHE A O 1
ATOM 2085 N N . LYS A 1 271 ? -11.314 21.219 -18.643 1.00 44.06 271 LYS A N 1
ATOM 2086 C CA . LYS A 1 271 ? -11.873 20.365 -19.696 1.00 44.06 271 LYS A CA 1
ATOM 2087 C C . LYS A 1 271 ? -11.279 18.970 -19.529 1.00 44.06 271 LYS A C 1
ATOM 2089 O O . LYS A 1 271 ? -10.144 18.731 -19.923 1.00 44.06 271 LYS A O 1
ATOM 2094 N N . ILE A 1 272 ? -12.053 18.066 -18.937 1.00 49.06 272 ILE A N 1
ATOM 2095 C CA . ILE A 1 272 ? -11.748 16.636 -18.932 1.00 49.06 272 ILE A CA 1
ATOM 2096 C C . ILE A 1 272 ? -11.845 16.156 -20.394 1.00 49.06 272 ILE A C 1
ATOM 2098 O O . ILE A 1 272 ? -12.912 16.319 -20.998 1.00 49.06 272 ILE A O 1
ATOM 2102 N N . PRO A 1 273 ? -10.768 15.629 -21.003 1.00 44.56 273 PRO A N 1
ATOM 2103 C CA . PRO A 1 273 ? -10.832 15.078 -22.350 1.00 44.56 273 PRO A CA 1
ATOM 2104 C C . PRO A 1 273 ? -11.813 13.899 -22.374 1.00 44.56 273 PRO A C 1
ATOM 2106 O O . PRO A 1 273 ? -11.769 13.015 -21.523 1.00 44.56 273 PRO A O 1
ATOM 2109 N N . LYS A 1 274 ? -12.721 13.901 -23.353 1.00 50.47 274 LYS A N 1
ATOM 2110 C CA . LYS A 1 274 ? -13.801 12.913 -23.528 1.00 50.47 274 LYS A CA 1
ATOM 2111 C C . LYS A 1 274 ? -13.324 11.537 -24.027 1.00 50.47 274 LYS A C 1
ATOM 2113 O O . LYS A 1 274 ? -14.143 10.746 -24.479 1.00 50.47 274 LYS A O 1
ATOM 2118 N N . GLU A 1 275 ? -12.037 11.225 -23.942 1.00 51.88 275 GLU A N 1
ATOM 2119 C CA . GLU A 1 275 ? -11.450 10.063 -24.615 1.00 51.88 275 GLU A CA 1
ATOM 2120 C C . GLU A 1 275 ? -10.703 9.144 -23.649 1.00 51.88 275 GLU A C 1
ATOM 2122 O O . GLU A 1 275 ? -9.486 9.054 -23.676 1.00 51.88 275 GLU A O 1
ATOM 2127 N N . VAL A 1 276 ? -11.440 8.445 -22.783 1.00 52.66 276 VAL A N 1
ATOM 2128 C CA . VAL A 1 276 ? -11.009 7.150 -22.219 1.00 52.66 276 VAL A CA 1
ATOM 2129 C C . VAL A 1 276 ? -12.241 6.409 -21.694 1.00 52.66 276 VAL A C 1
ATOM 2131 O O . VAL A 1 276 ? -12.519 6.374 -20.500 1.00 52.66 276 VAL A O 1
ATOM 2134 N N . SER A 1 277 ? -13.041 5.846 -22.600 1.00 46.06 277 SER A N 1
ATOM 2135 C CA . SER A 1 277 ? -14.160 4.963 -22.230 1.00 46.06 277 SER A CA 1
ATOM 2136 C C . SER A 1 277 ? -14.248 3.698 -23.082 1.00 46.06 277 SER A C 1
ATOM 2138 O O . SER A 1 277 ? -15.335 3.156 -23.238 1.00 46.06 277 SER A O 1
ATOM 2140 N N . ASN A 1 278 ? -13.123 3.210 -23.611 1.00 42.44 278 ASN A N 1
ATOM 2141 C CA . ASN A 1 278 ? -13.076 1.951 -24.359 1.00 42.44 278 ASN A CA 1
ATOM 2142 C C . ASN A 1 278 ? -12.022 1.002 -23.772 1.00 42.44 278 ASN A C 1
ATOM 2144 O O . ASN A 1 278 ? -11.181 0.477 -24.490 1.00 42.44 278 ASN A O 1
ATOM 2148 N N . TYR A 1 279 ? -12.052 0.784 -22.455 1.00 39.81 279 TYR A N 1
ATOM 2149 C CA . TYR A 1 279 ? -11.460 -0.422 -21.875 1.00 39.81 279 TYR A CA 1
ATOM 2150 C C . TYR A 1 279 ? -12.581 -1.454 -21.743 1.00 39.81 279 TYR A C 1
ATOM 2152 O O . TYR A 1 279 ? -13.229 -1.589 -20.706 1.00 39.81 279 TYR A O 1
ATOM 2160 N N . THR A 1 280 ? -12.881 -2.131 -22.852 1.00 46.53 280 THR A N 1
ATOM 2161 C CA . THR A 1 280 ? -13.730 -3.321 -22.831 1.00 46.53 280 THR A CA 1
ATOM 2162 C C . THR A 1 280 ? -12.904 -4.433 -22.204 1.00 46.53 280 THR A C 1
ATOM 2164 O O . THR A 1 280 ? -12.005 -4.980 -22.837 1.00 46.53 280 THR A O 1
ATOM 2167 N N . VAL A 1 281 ? -13.191 -4.745 -20.940 1.00 50.56 281 VAL A N 1
ATOM 2168 C CA . VAL A 1 281 ? -12.724 -5.980 -20.306 1.00 50.56 281 VAL A CA 1
ATOM 2169 C C . VAL A 1 281 ? -13.150 -7.128 -21.228 1.00 50.56 281 VAL A C 1
ATOM 2171 O O . VAL A 1 281 ? -14.346 -7.217 -21.528 1.00 50.56 281 VAL A O 1
ATOM 2174 N N . PRO A 1 282 ? -12.231 -7.970 -21.736 1.00 49.56 282 PRO A N 1
ATOM 2175 C CA . PRO A 1 282 ? -12.628 -9.112 -22.541 1.00 49.56 282 PRO A CA 1
ATOM 2176 C C . PRO A 1 282 ? -13.590 -9.949 -21.703 1.00 49.56 282 PRO A C 1
ATOM 2178 O O . PRO A 1 282 ? -13.263 -10.356 -20.587 1.00 49.56 282 PRO A O 1
ATOM 2181 N N . ALA A 1 283 ? -14.804 -10.143 -22.221 1.00 48.34 283 ALA A N 1
ATOM 2182 C CA . ALA A 1 283 ? -15.775 -11.029 -21.610 1.00 48.34 283 ALA A CA 1
ATOM 2183 C C . ALA A 1 283 ? -15.075 -12.367 -21.360 1.00 48.34 283 ALA A C 1
ATOM 2185 O O . ALA A 1 283 ? -14.510 -12.957 -22.284 1.00 48.34 283 ALA A O 1
ATOM 2186 N N . ILE A 1 284 ? -15.068 -12.803 -20.100 1.00 50.09 284 ILE A N 1
ATOM 2187 C CA . ILE A 1 284 ? -14.603 -14.127 -19.702 1.00 50.09 284 ILE A CA 1
ATOM 2188 C C . ILE A 1 284 ? -15.516 -15.106 -20.435 1.00 50.09 284 ILE A C 1
ATOM 2190 O O . ILE A 1 284 ? -16.632 -15.379 -20.001 1.00 50.09 284 ILE A O 1
ATOM 2194 N N . GLY A 1 285 ? -15.073 -15.545 -21.612 1.00 48.97 285 GLY A N 1
ATOM 2195 C CA . GLY A 1 285 ? -15.766 -16.548 -22.391 1.00 48.97 285 GLY A CA 1
ATOM 2196 C C . GLY A 1 285 ? -15.912 -17.781 -21.518 1.00 48.97 285 GLY A C 1
ATOM 2197 O O . GLY A 1 285 ? -14.932 -18.246 -20.932 1.00 48.97 285 GLY A O 1
ATOM 2198 N N . GLU A 1 286 ? -17.140 -18.279 -21.415 1.00 46.97 286 GLU A N 1
ATOM 2199 C CA . GLU A 1 286 ? -17.454 -19.568 -20.822 1.00 46.97 286 GLU A CA 1
ATOM 2200 C C . GLU A 1 286 ? -16.586 -20.631 -21.505 1.00 46.97 286 GLU A C 1
ATOM 2202 O O . GLU A 1 286 ? -16.913 -21.156 -22.573 1.00 46.97 286 GLU A O 1
ATOM 2207 N N . LYS A 1 287 ? -15.430 -20.945 -20.912 1.00 52.62 287 LYS A N 1
ATOM 2208 C CA . LYS A 1 287 ? -14.684 -22.138 -21.283 1.00 52.62 287 LYS A CA 1
ATOM 2209 C C . LYS A 1 287 ? -15.576 -23.301 -20.888 1.00 52.62 287 LYS A C 1
ATOM 2211 O O . LYS A 1 287 ? -15.659 -23.647 -19.712 1.00 52.62 287 LYS A O 1
ATOM 2216 N N . LYS A 1 288 ? -16.262 -23.882 -21.877 1.00 52.03 288 LYS A N 1
ATOM 2217 C CA . LYS A 1 288 ? -16.854 -25.214 -21.768 1.00 52.03 288 LYS A CA 1
ATOM 2218 C C . LYS A 1 288 ? -15.763 -26.119 -21.214 1.00 52.03 288 LYS A C 1
ATOM 2220 O O . LYS A 1 288 ? -14.777 -26.389 -21.895 1.00 52.03 288 LYS A O 1
ATOM 2225 N N . ILE A 1 289 ? -15.918 -26.510 -19.955 1.00 52.06 289 ILE A N 1
ATOM 2226 C CA . ILE A 1 289 ? -15.059 -27.485 -19.302 1.00 52.06 289 ILE A CA 1
ATOM 2227 C C . ILE A 1 289 ? -15.316 -28.780 -20.060 1.00 52.06 289 ILE A C 1
ATOM 2229 O O . ILE A 1 289 ? -16.351 -29.423 -19.889 1.00 52.06 289 ILE A O 1
ATOM 2233 N N . GLN A 1 290 ? -14.422 -29.086 -20.994 1.00 55.19 290 GLN A N 1
ATOM 2234 C CA . GLN A 1 290 ? -14.399 -30.358 -21.684 1.00 55.19 290 GLN A CA 1
ATOM 2235 C C . GLN A 1 290 ? -14.180 -31.403 -20.592 1.00 55.19 290 GLN A C 1
ATOM 2237 O O . GLN A 1 290 ? -13.173 -31.369 -19.889 1.00 55.19 290 GLN A O 1
ATOM 2242 N N . SER A 1 291 ? -15.208 -32.217 -20.365 1.00 52.78 291 SER A N 1
ATOM 2243 C CA . SER A 1 291 ? -15.256 -33.240 -19.328 1.00 52.78 291 SER A CA 1
ATOM 2244 C C . SER A 1 291 ? -13.982 -34.074 -19.360 1.00 52.78 291 SER A C 1
ATOM 2246 O O . SER A 1 291 ? -13.678 -34.689 -20.383 1.00 52.78 291 SER A O 1
ATOM 2248 N N . ASP A 1 292 ? -13.257 -34.059 -18.247 1.00 68.19 292 ASP A N 1
ATOM 2249 C CA . ASP A 1 292 ? -12.049 -34.841 -18.035 1.00 68.19 292 ASP A CA 1
ATOM 2250 C C . ASP A 1 292 ? -12.375 -36.339 -18.216 1.00 68.19 292 ASP A C 1
ATOM 2252 O O . ASP A 1 292 ? -13.197 -36.868 -17.458 1.00 68.19 292 ASP A O 1
ATOM 2256 N N . PRO A 1 293 ? -11.801 -37.026 -19.226 1.00 72.62 293 PRO A N 1
ATOM 2257 C CA . PRO A 1 293 ? -12.128 -38.417 -19.531 1.00 72.62 293 PRO A CA 1
ATOM 2258 C C . PRO A 1 293 ? -11.664 -39.413 -18.455 1.00 72.62 293 PRO A C 1
ATOM 2260 O O . PRO A 1 293 ? -11.961 -40.598 -18.577 1.00 72.62 293 PRO A O 1
ATOM 2263 N N . TYR A 1 294 ? -10.974 -38.956 -17.403 1.00 73.88 294 TYR A N 1
ATOM 2264 C CA . TYR A 1 294 ? -10.463 -39.807 -16.321 1.00 73.88 294 TYR A CA 1
ATOM 2265 C C . TYR A 1 294 ? -11.214 -39.669 -14.994 1.00 73.88 294 TYR A C 1
ATOM 2267 O O . TYR A 1 294 ? -10.789 -40.228 -13.983 1.00 73.88 294 TYR A O 1
ATOM 2275 N N . ARG A 1 295 ? -12.337 -38.941 -14.954 1.00 60.62 295 ARG A N 1
ATOM 2276 C CA . ARG A 1 295 ? -13.137 -38.848 -13.729 1.00 60.62 295 ARG A CA 1
ATOM 2277 C C . ARG A 1 295 ? -14.022 -40.089 -13.581 1.00 60.62 295 ARG A C 1
ATOM 2279 O O . ARG A 1 295 ? -15.091 -40.163 -14.182 1.00 60.62 295 ARG A O 1
ATOM 2286 N N . GLU A 1 296 ? -13.572 -41.053 -12.781 1.00 59.34 296 GLU A N 1
ATOM 2287 C CA . GLU A 1 296 ? -14.380 -42.220 -12.413 1.00 59.34 296 GLU A CA 1
ATOM 2288 C C . GLU A 1 296 ? -15.671 -41.786 -11.683 1.00 59.34 296 GLU A C 1
ATOM 2290 O O . GLU A 1 296 ? -15.630 -40.874 -10.846 1.00 59.34 296 GLU A O 1
ATOM 2295 N N . PRO A 1 297 ? -16.828 -42.390 -12.011 1.00 63.91 297 PRO A N 1
ATOM 2296 C CA . PRO A 1 297 ? -18.084 -42.103 -11.332 1.00 63.91 297 PRO A CA 1
ATOM 2297 C C . PRO A 1 297 ? -18.045 -42.627 -9.889 1.00 63.91 297 PRO A C 1
ATOM 2299 O O . PRO A 1 297 ? -17.680 -43.777 -9.651 1.00 63.91 297 PRO A O 1
ATOM 2302 N N . VAL A 1 298 ? -18.435 -41.762 -8.949 1.00 58.88 298 VAL A N 1
ATOM 2303 C CA . VAL A 1 298 ? -18.701 -42.093 -7.536 1.00 58.88 298 VAL A CA 1
ATOM 2304 C C . VAL A 1 298 ? -20.140 -42.561 -7.385 1.00 58.88 298 VAL A C 1
ATOM 2306 O O . VAL A 1 298 ? -21.017 -41.911 -8.002 1.00 58.88 298 VAL A O 1
#

Foldseek 3Di:
DPDDPVRLVVLVVPDDPLLVQLVVVQPLVVLLVVLCVVLVPDPVLSVVLSVLVSCCSSVVDPLVCSLVSSCVPRVDDPVSSVVSNVSCCVRGVVSSVVSSVVSVPPPPPVPVPPPPPPPPPPPPPPPDVPDPPVVVVVVVVVCVVVVNDDDPDPPVVVVVVVVVVVPPDDPVVVVVVCVVDPPPPPDPPPDPDPDDDPPPDDDPDPDPDPDDDPPDDPDPDDDPDDDPPDDDPDDDDDDDDDDDDDDDDDDDDDPDPPDDPPDDPPPPPDPDPPPDDPPPDPPPPPPPPPPDPPDDDD

Secondary structure (DSSP, 8-state):
--S-HHHHHHHHHHS-HHHHHHHHHS-HHHHHHHHHHHHT--HHHHHHHHHHHHHHHTTSS-GGGHHHHHHHHH---HHHHHHHHHHHIIIIIHHHHHHHHHHHHS---------------------PPPP-HHHHHHHHHHHHHTT------THHHHHHHHHHHHTS---HHHHHHHHHS-------------------------------------PPP----------------------------------------------------S------PPP---------TT----

Radius of gyration: 36.88 Å; chains: 1; bounding box: 63×100×83 Å

Sequence (298 aa):
MKFTVEQINKAFDSIPVATRKAMSVTPVDKVMQELAATHQVSLDKISQISGQITFVLIGLEKAGDFYDSIKFQTGLSDDILIKLVDEINKKIFVPFRQAMIAFSYEPEEEVVESEPEAPSNPSIKLNFPGTPKAQEQNDRAILRSADIEIDEDPGEQVREALEDVSARSLDRDKLLRTLENPPKSEGLIKIPEVVRPAVSEIGTSFNRESIKVPTNIVPPPVNFSDKVNTVPHQENDISPIQKLAQSAGVIGTPEVSGTGIVGSKLQATFKIPKEVSNYTVPAIGEKKIQSDPYREPV

pLDDT: mean 71.75, std 20.71, range [37.84, 98.38]